Protein AF-0000000081168146 (afdb_homodimer)

Nearest PDB structures (foldseek):
  2qc5-assembly1_A  TM=8.186E-01  e=6.700E-04  Staphylococcus cohnii
  7zcj-assembly1_A  TM=7.805E-01  e=1.029E-03  synthetic construct
  2z2p-assembly1_B  TM=7.444E-01  e=9.749E-04  Staphylococcus aureus
  6rem-assembly1_A  TM=7.621E-01  e=1.274E-03  synthetic construct
  2z2n-assembly1_A  TM=7.106E-01  e=1.579E-03  Staphylococcus aureus

Solvent-accessible surface area (backbone atoms only — not comparable to full-atom values): 11106 Å² total; per-residue (Å²): 88,24,31,36,77,88,55,30,40,33,34,52,46,87,68,26,51,43,40,40,27,18,37,84,87,62,49,79,72,52,74,42,70,48,96,70,36,28,33,25,45,26,36,37,52,50,83,88,49,33,38,35,40,18,9,24,74,45,11,26,32,41,32,24,40,83,85,67,40,81,68,46,66,81,39,68,70,46,95,50,38,28,49,33,63,30,48,20,71,85,51,46,39,38,38,34,40,31,81,85,51,74,46,77,45,80,50,130,89,24,33,36,76,87,56,30,38,34,35,53,46,88,68,25,50,43,41,40,27,18,37,82,88,63,50,79,72,52,75,42,72,50,97,70,38,30,32,23,43,26,35,35,51,50,83,87,48,34,38,35,40,19,8,24,73,44,12,27,31,42,31,25,40,81,84,68,40,82,70,46,66,82,39,70,72,47,95,50,39,27,49,33,62,29,48,20,70,84,51,47,37,37,38,33,41,31,79,84,50,75,46,77,45,80,50,130

Radius of gyration: 16.1 Å; Cα contacts (8 Å, |Δi|>4): 616; chains: 2; bounding box: 40×44×35 Å

Secondary structure (DSSP, 8-state):
-EE-TTS-EEEE-TT-SEEEEE-TTS-EEEEEE-TT--SEEEEEE-TT--EEEEETTTTEEEEE-TTSSEEEEEE-S-SS-EEEEEE-TTS-EEEEEESS-EEEEE--/-EE-TTS-EEEE-TT-SEEEEE-TTS-EEEEEE-TT--SEEEEEE-TT--EEEEETTTTEEEEE-TTSSEEEEEE-S-SS-EEEEEE-TTS-EEEEEESS-EEEEE--

Organism: Pinctada imbricata (NCBI:txid66713)

Foldseek 3Di:
DEAFPVRWDWDDDFQDQKIWTAHPVRHGPDIDGDPLQTGKAEWYAAPQRWIWIFRQVSGWIFTADPVRDTPDTPDGPHPFGFRYWDADNVRQKIWTDGPVDIDIDGDD/DEAFPVRWDWDDDFQDQKIWTAHPVRHGPDIDGDPLQTGKAEWYAAPQRWIWIFRQVSGWIFTADPVRDTPDTPDGPHPFGFRYWDADNVRQKIWTDGPVDIDIDGDD

Sequence (216 aa):
MAVRDDTSLCYTVLYGRELYCNTMDGTPVFTYSHDTLQFTRGVTVDHASYIFVCGYSSKNVHQLCHDRKLQRIIFDNLPSRPWCVSFNKHGGKAVIGCSDKVLSYDMKMAVRDDTSLCYTVLYGRELYCNTMDGTPVFTYSHDTLQFTRGVTVDHASYIFVCGYSSKNVHQLCHDRKLQRIIFDNLPSRPWCVSFNKHGGKAVIGCSDKVLSYDMK

p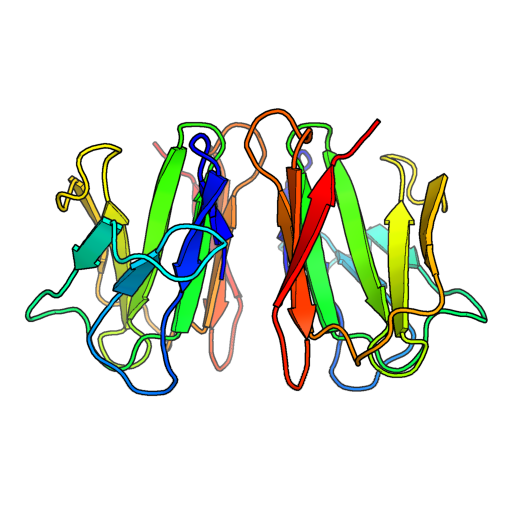LDDT: mean 94.13, std 4.77, range [70.81, 98.56]

Structure (mmCIF, N/CA/C/O backbone):
data_AF-0000000081168146-model_v1
#
loop_
_entity.id
_entity.type
_entity.pdbx_description
1 polymer 'Uncharacterized protein'
#
loop_
_atom_site.group_PDB
_atom_site.id
_atom_site.type_symbol
_atom_site.label_atom_id
_atom_site.label_alt_id
_atom_site.label_comp_id
_atom_site.label_asym_id
_atom_site.label_entity_id
_atom_site.label_seq_id
_atom_site.pdbx_PDB_ins_code
_atom_site.Cartn_x
_atom_site.Cartn_y
_atom_site.Cartn_z
_atom_site.occupancy
_atom_site.B_iso_or_equiv
_atom_site.auth_seq_id
_atom_site.auth_comp_id
_atom_site.auth_asym_id
_atom_site.auth_atom_id
_atom_site.pdbx_PDB_model_num
ATOM 1 N N . MET A 1 1 ? 5.238 1.952 3.287 1 95.81 1 MET A N 1
ATOM 2 C CA . MET A 1 1 ? 6.113 2.742 2.422 1 95.81 1 MET A CA 1
ATOM 3 C C . MET A 1 1 ? 5.547 2.828 1.01 1 95.81 1 MET A C 1
ATOM 5 O O . MET A 1 1 ? 4.746 1.982 0.604 1 95.81 1 MET A O 1
ATOM 9 N N . ALA A 1 2 ? 5.945 3.84 0.26 1 96.31 2 ALA A N 1
ATOM 10 C CA . ALA A 1 2 ? 5.531 4.074 -1.12 1 96.31 2 ALA A CA 1
ATOM 11 C C . ALA A 1 2 ? 6.613 4.82 -1.899 1 96.31 2 ALA A C 1
ATOM 13 O O . ALA A 1 2 ? 7.387 5.586 -1.321 1 96.31 2 ALA A O 1
ATOM 14 N N . VAL A 1 3 ? 6.621 4.578 -3.164 1 95.44 3 VAL A N 1
ATOM 15 C CA . VAL A 1 3 ? 7.617 5.203 -4.027 1 95.44 3 VAL A CA 1
ATOM 16 C C . VAL A 1 3 ? 6.973 6.328 -4.832 1 95.44 3 VAL A C 1
ATOM 18 O O . VAL A 1 3 ? 5.867 6.168 -5.359 1 95.44 3 VAL A O 1
ATOM 21 N N . ARG A 1 4 ? 7.738 7.41 -4.906 1 93.69 4 ARG A N 1
ATOM 22 C CA . ARG A 1 4 ? 7.273 8.562 -5.672 1 93.69 4 ARG A CA 1
ATOM 23 C C . ARG A 1 4 ? 7.742 8.477 -7.121 1 93.69 4 ARG A C 1
ATOM 25 O O . ARG A 1 4 ? 8.555 7.621 -7.469 1 93.69 4 ARG A O 1
ATOM 32 N N . ASP A 1 5 ? 7.219 9.43 -7.914 1 89.5 5 ASP A N 1
ATOM 33 C CA . ASP A 1 5 ? 7.598 9.469 -9.32 1 89.5 5 ASP A CA 1
ATOM 34 C C . ASP A 1 5 ? 9.086 9.766 -9.484 1 89.5 5 ASP A C 1
ATOM 36 O O . ASP A 1 5 ? 9.711 9.312 -10.445 1 89.5 5 ASP A O 1
ATOM 40 N N . ASP A 1 6 ? 9.633 10.531 -8.555 1 88 6 ASP A N 1
ATOM 41 C CA . ASP A 1 6 ? 11.055 10.852 -8.633 1 88 6 ASP A CA 1
ATOM 42 C C . ASP A 1 6 ? 11.898 9.727 -8.039 1 88 6 ASP A C 1
ATOM 44 O O . ASP A 1 6 ? 13.102 9.898 -7.836 1 88 6 ASP A O 1
ATOM 48 N N . THR A 1 7 ? 11.281 8.656 -7.645 1 89.38 7 THR A N 1
ATOM 49 C CA . THR A 1 7 ? 11.883 7.414 -7.18 1 89.38 7 THR A CA 1
ATOM 50 C C . THR A 1 7 ? 12.297 7.527 -5.719 1 89.38 7 THR A C 1
ATOM 52 O O . THR A 1 7 ? 12.992 6.652 -5.195 1 89.38 7 THR A O 1
ATOM 55 N N . SER A 1 8 ? 11.953 8.617 -5.074 1 93.88 8 SER A N 1
ATOM 56 C CA . SER A 1 8 ? 12.172 8.68 -3.633 1 93.88 8 SER A CA 1
ATOM 57 C C . SER A 1 8 ? 11.203 7.773 -2.887 1 93.88 8 SER A C 1
ATOM 59 O O . SER A 1 8 ? 10.125 7.457 -3.398 1 93.88 8 SER A O 1
ATOM 61 N N . LEU A 1 9 ? 11.664 7.367 -1.694 1 95.88 9 LEU A N 1
ATOM 62 C CA . LEU A 1 9 ? 10.898 6.469 -0.835 1 95.88 9 LEU A CA 1
ATOM 63 C C . LEU A 1 9 ? 10.25 7.238 0.312 1 95.88 9 LEU A C 1
ATOM 65 O O . LEU A 1 9 ? 10.93 7.949 1.052 1 95.88 9 LEU A O 1
ATOM 69 N N . CYS A 1 10 ? 8.945 7.133 0.447 1 97.31 10 CYS A N 1
ATOM 70 C CA . CYS A 1 10 ? 8.211 7.723 1.56 1 97.31 10 CYS A CA 1
ATOM 71 C C . CYS A 1 10 ? 7.766 6.648 2.547 1 97.31 10 CYS A C 1
ATOM 73 O O . CYS A 1 10 ? 7.227 5.617 2.148 1 97.31 10 CYS A O 1
ATOM 75 N N . TYR A 1 11 ? 8.047 6.871 3.814 1 97.2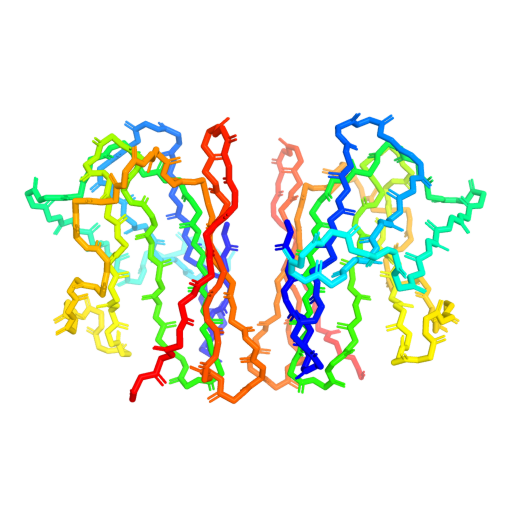5 11 TYR A N 1
ATOM 76 C CA . TYR A 1 11 ? 7.719 5.859 4.812 1 97.25 11 TYR A CA 1
ATOM 77 C C . TYR A 1 11 ? 7.531 6.488 6.188 1 97.25 11 TYR A C 1
ATOM 79 O O . TYR A 1 11 ? 7.867 7.656 6.391 1 97.25 11 TYR A O 1
ATOM 87 N N . THR A 1 12 ? 6.852 5.758 7.016 1 97.44 12 THR A N 1
ATOM 88 C CA . THR A 1 12 ? 6.719 6.125 8.422 1 97.44 12 THR A CA 1
ATOM 89 C C . THR A 1 12 ? 7.32 5.051 9.32 1 97.44 12 THR A C 1
ATOM 91 O O . THR A 1 12 ? 7.609 3.943 8.867 1 97.44 12 THR A O 1
ATOM 94 N N . VAL A 1 13 ? 7.652 5.48 10.516 1 93.06 13 VAL A N 1
ATOM 95 C CA . VAL A 1 13 ? 8.047 4.496 11.516 1 93.06 13 VAL A CA 1
ATOM 96 C C . VAL A 1 13 ? 6.902 4.266 12.5 1 93.06 13 VAL A C 1
ATOM 98 O O . VAL A 1 13 ? 6.078 5.156 12.719 1 93.06 13 VAL A O 1
ATOM 101 N N . LEU A 1 14 ? 6.867 3.061 13.031 1 86.25 14 LEU A N 1
ATOM 102 C CA . LEU A 1 14 ? 5.781 2.67 13.922 1 86.25 14 LEU A CA 1
ATOM 103 C C . LEU A 1 14 ? 5.66 3.646 15.086 1 86.25 14 LEU A C 1
ATOM 105 O O . LEU A 1 14 ? 6.652 3.959 15.75 1 86.25 14 LEU A O 1
ATOM 109 N N . TYR A 1 15 ? 4.449 4.191 15.281 1 86.94 15 TYR A N 1
ATOM 110 C CA . TYR A 1 15 ? 4.066 5.098 16.359 1 86.94 15 TYR A CA 1
ATOM 111 C C . TYR A 1 15 ? 4.84 6.406 16.266 1 86.94 15 TYR A C 1
ATOM 113 O O . TYR A 1 15 ? 5.07 7.066 17.281 1 86.94 15 TYR A O 1
ATOM 121 N N . GLY A 1 16 ? 5.285 6.723 15.078 1 93.25 16 GLY A N 1
ATOM 122 C CA . GLY A 1 16 ? 5.965 7.992 14.875 1 93.25 16 GLY A CA 1
ATOM 123 C C . GLY A 1 16 ? 5.012 9.141 14.602 1 93.25 16 GLY A C 1
ATOM 124 O O . GLY A 1 16 ? 3.793 8.977 14.672 1 93.25 16 GLY A O 1
ATOM 125 N N . ARG A 1 17 ? 5.586 10.328 14.383 1 96.38 17 ARG A N 1
ATOM 126 C CA . ARG A 1 17 ? 4.816 11.539 14.102 1 96.38 17 ARG A CA 1
ATOM 127 C C . ARG A 1 17 ? 5.254 12.172 12.781 1 96.38 17 ARG A C 1
ATOM 129 O O . ARG A 1 17 ? 4.84 13.281 12.453 1 96.38 17 ARG A O 1
ATOM 136 N N . GLU A 1 18 ? 6.129 11.398 12.156 1 97.25 18 GLU A N 1
ATOM 137 C CA . GLU A 1 18 ? 6.703 11.969 10.945 1 97.25 18 GLU A CA 1
ATOM 138 C C . GLU A 1 18 ? 6.547 11.016 9.766 1 97.25 18 GLU A C 1
ATOM 140 O O . GLU A 1 18 ? 6.551 9.797 9.938 1 97.25 18 GLU A O 1
ATOM 145 N N . LEU A 1 19 ? 6.348 11.633 8.594 1 97.69 19 LEU A N 1
ATOM 146 C CA . LEU A 1 19 ? 6.586 10.992 7.309 1 97.69 19 LEU A CA 1
ATOM 147 C C . LEU A 1 19 ? 7.965 11.352 6.773 1 97.69 19 LEU A C 1
ATOM 149 O O . LEU A 1 19 ? 8.312 12.531 6.668 1 97.69 19 LEU A O 1
ATOM 153 N N . TYR A 1 20 ? 8.727 10.344 6.5 1 97.25 20 TYR A N 1
ATOM 154 C CA . TYR A 1 20 ? 10.055 10.539 5.922 1 97.25 20 TYR A CA 1
ATOM 155 C C . TYR A 1 20 ? 10.039 10.266 4.422 1 97.25 20 TYR A C 1
ATOM 157 O O . TYR A 1 20 ? 9.359 9.344 3.957 1 97.25 20 TYR A O 1
ATOM 165 N N . CYS A 1 21 ? 10.82 11.055 3.691 1 96.94 21 CYS A N 1
ATOM 166 C CA . CYS A 1 21 ? 11.086 10.789 2.283 1 96.94 21 CYS A CA 1
ATOM 167 C C . CYS A 1 21 ? 12.578 10.898 1.987 1 96.94 21 CYS A C 1
ATOM 169 O O . CYS A 1 21 ? 13.195 11.945 2.223 1 96.94 21 CYS A O 1
ATOM 171 N N . ASN A 1 22 ? 13.062 9.812 1.562 1 96.62 22 ASN A N 1
ATOM 172 C CA . ASN A 1 22 ? 14.484 9.703 1.254 1 96.62 22 ASN A CA 1
ATOM 173 C C . ASN A 1 22 ? 14.711 9.164 -0.155 1 96.62 22 ASN A C 1
ATOM 175 O O . ASN A 1 22 ? 13.844 8.492 -0.715 1 96.62 22 ASN A O 1
ATOM 179 N N . THR A 1 23 ? 15.867 9.492 -0.71 1 95.19 23 THR A N 1
ATOM 180 C CA . THR A 1 23 ? 16.281 8.766 -1.91 1 95.19 23 THR A CA 1
ATOM 181 C C . THR A 1 23 ? 16.531 7.297 -1.595 1 95.19 23 THR A C 1
ATOM 183 O O . THR A 1 23 ? 16.578 6.906 -0.426 1 95.19 23 THR A O 1
ATOM 186 N N . MET A 1 24 ? 16.641 6.477 -2.607 1 89.56 24 MET A N 1
ATOM 187 C CA . MET A 1 24 ? 16.828 5.043 -2.414 1 89.56 24 MET A CA 1
ATOM 188 C C . MET A 1 24 ? 18.141 4.754 -1.694 1 89.56 24 MET A C 1
ATOM 190 O O . MET A 1 24 ? 18.281 3.732 -1.021 1 89.56 24 MET A O 1
ATOM 194 N N . ASP A 1 25 ? 19.078 5.68 -1.764 1 90.06 25 ASP A N 1
ATOM 195 C CA . ASP A 1 25 ? 20.344 5.484 -1.076 1 90.06 25 ASP A CA 1
ATOM 196 C C . ASP A 1 25 ? 20.281 6.004 0.357 1 90.06 25 ASP A C 1
ATOM 198 O O . ASP A 1 25 ? 21.281 5.953 1.086 1 90.06 25 ASP A O 1
ATOM 202 N N . GLY A 1 26 ? 19.156 6.512 0.68 1 91.75 26 GLY A N 1
ATOM 203 C CA . GLY A 1 26 ? 18.938 6.887 2.068 1 91.75 26 GLY A CA 1
ATOM 204 C C . GLY A 1 26 ? 19.141 8.367 2.324 1 91.75 26 GLY A C 1
ATOM 205 O O . GLY A 1 26 ? 19.016 8.828 3.463 1 91.75 26 GLY A O 1
ATOM 206 N N . THR A 1 27 ? 19.422 9.188 1.268 1 96.19 27 THR A N 1
ATOM 207 C CA . THR A 1 27 ? 19.562 10.633 1.438 1 96.19 27 THR A CA 1
ATOM 208 C C . THR A 1 27 ? 18.203 11.289 1.683 1 96.19 27 THR A C 1
ATOM 210 O O . THR A 1 27 ? 17.266 11.078 0.92 1 96.19 27 THR A O 1
ATOM 213 N N . PRO A 1 28 ? 18.156 12.07 2.795 1 96 28 PRO A N 1
ATOM 214 C CA . PRO A 1 28 ? 16.859 12.711 3.064 1 96 28 PRO A CA 1
ATOM 215 C C . PRO A 1 28 ? 16.438 13.672 1.955 1 96 28 PRO A C 1
ATOM 217 O O . PRO A 1 28 ? 17.266 14.453 1.462 1 96 28 PRO A O 1
ATOM 220 N N . VAL A 1 29 ? 15.211 13.531 1.515 1 95.69 29 VAL A N 1
ATOM 221 C CA . VAL A 1 29 ? 14.594 14.492 0.606 1 95.69 29 VAL A CA 1
ATOM 222 C C . VAL A 1 29 ? 13.773 15.5 1.403 1 95.69 29 VAL A C 1
ATOM 224 O O . VAL A 1 29 ? 14.039 16.703 1.349 1 95.69 29 VAL A O 1
ATOM 227 N N . PHE A 1 30 ? 12.773 15 2.188 1 96.38 30 PHE A N 1
ATOM 228 C CA . PHE A 1 30 ? 12.023 15.852 3.104 1 96.38 30 PHE A CA 1
ATOM 229 C C . PHE A 1 30 ? 11.414 15.031 4.23 1 96.38 30 PHE A C 1
ATOM 231 O O . PHE A 1 30 ? 11.398 13.805 4.172 1 96.38 30 PHE A O 1
ATOM 238 N N . THR A 1 31 ? 11.047 15.734 5.273 1 96.88 31 THR A N 1
ATOM 239 C CA . THR A 1 31 ? 10.281 15.195 6.398 1 96.88 31 THR A CA 1
ATOM 240 C C . THR A 1 31 ? 9.039 16.031 6.656 1 96.88 31 THR A C 1
ATOM 242 O O . THR A 1 31 ? 9.094 17.266 6.609 1 96.88 31 THR A O 1
ATOM 245 N N . TYR A 1 32 ? 7.953 15.32 6.816 1 97.81 32 TYR A N 1
ATOM 246 C CA . TYR A 1 32 ? 6.684 15.984 7.078 1 97.81 32 TYR A CA 1
ATOM 247 C C . TYR A 1 32 ? 6.141 15.609 8.453 1 97.81 32 TYR A C 1
ATOM 249 O O . TYR A 1 32 ? 6.156 14.438 8.828 1 97.81 32 TYR A O 1
ATOM 257 N N . SER A 1 33 ? 5.793 16.656 9.148 1 97.06 33 SER A N 1
ATOM 258 C CA . SER A 1 33 ? 5.086 16.484 10.414 1 97.06 33 S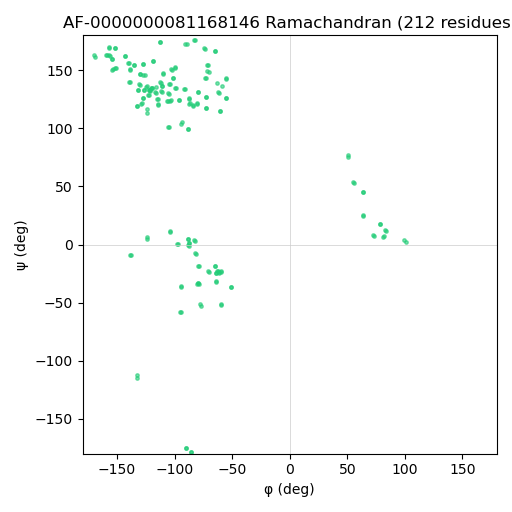ER A CA 1
ATOM 259 C C . SER A 1 33 ? 3.98 17.516 10.578 1 97.06 33 SER A C 1
ATOM 261 O O . SER A 1 33 ? 4.008 18.562 9.938 1 97.06 33 SER A O 1
ATOM 263 N N . HIS A 1 34 ? 3.053 17.219 11.344 1 97.25 34 HIS A N 1
ATOM 264 C CA . HIS A 1 34 ? 1.901 18.062 11.609 1 97.25 34 HIS A CA 1
ATOM 265 C C . HIS A 1 34 ? 1.301 17.766 12.977 1 97.25 34 HIS A C 1
ATOM 267 O O . HIS A 1 34 ? 1.277 16.609 13.414 1 97.25 34 HIS A O 1
ATOM 273 N N . ASP A 1 35 ? 0.703 18.734 13.602 1 96.44 35 ASP A N 1
ATOM 274 C CA . ASP A 1 35 ? 0.179 18.578 14.953 1 96.44 35 ASP A CA 1
ATOM 275 C C . ASP A 1 35 ? -0.944 17.547 14.984 1 96.44 35 ASP A C 1
ATOM 277 O O . ASP A 1 35 ? -1.143 16.859 16 1 96.44 35 ASP A O 1
ATOM 281 N N . THR A 1 36 ? -1.605 17.344 13.867 1 97.12 36 THR A N 1
ATOM 282 C CA . THR A 1 36 ? -2.75 16.438 13.844 1 97.12 36 THR A CA 1
ATOM 283 C C . THR A 1 36 ? -2.375 15.109 13.195 1 97.12 36 THR A C 1
ATOM 285 O O . THR A 1 36 ? -3.25 14.312 12.852 1 97.12 36 THR A O 1
ATOM 288 N N . LEU A 1 37 ? -1.127 14.945 13.008 1 97.38 37 LEU A N 1
ATOM 289 C CA . LEU A 1 37 ? -0.637 13.656 12.539 1 97.38 37 LEU A CA 1
ATOM 290 C C . LEU A 1 37 ? 0.044 12.891 13.664 1 97.38 37 LEU A C 1
ATOM 292 O O . LEU A 1 37 ? 1.197 13.164 14 1 97.38 37 LEU A O 1
ATOM 296 N N . GLN A 1 38 ? -0.759 11.883 14.25 1 97.38 38 GLN A N 1
ATOM 297 C CA . GLN A 1 38 ? -0.256 11.195 15.43 1 97.38 38 GLN A CA 1
ATOM 298 C C . GLN A 1 38 ? -0.229 9.68 15.219 1 97.38 38 GLN A C 1
ATOM 300 O O . GLN A 1 38 ? -1.21 9.094 14.75 1 97.38 38 GLN A O 1
ATOM 305 N N . PHE A 1 39 ? 0.917 9.047 15.641 1 97.38 39 PHE A N 1
ATOM 306 C CA . PHE A 1 39 ? 1.13 7.613 15.516 1 97.38 39 PHE A CA 1
ATOM 307 C C . PHE A 1 39 ? 0.855 7.145 14.094 1 97.38 39 PHE A C 1
ATOM 309 O O . PHE A 1 39 ? -0.105 6.414 13.852 1 97.38 39 PHE A O 1
ATOM 316 N N . THR A 1 40 ? 1.832 7.422 13.203 1 97.31 40 THR A N 1
ATOM 317 C CA . THR A 1 40 ? 1.661 7.223 11.766 1 97.31 40 THR A CA 1
ATOM 318 C C . THR A 1 40 ? 1.66 5.734 11.422 1 97.31 40 THR A C 1
ATOM 320 O O . THR A 1 40 ? 2.268 4.93 12.133 1 97.31 40 THR A O 1
ATOM 323 N N . ARG A 1 41 ? 0.921 5.387 10.352 1 95.31 41 ARG A N 1
ATOM 324 C CA . ARG A 1 41 ? 0.924 4.047 9.773 1 95.31 41 ARG A CA 1
ATOM 325 C C . ARG A 1 41 ? 1.076 4.105 8.258 1 95.31 41 ARG A C 1
ATOM 327 O O . ARG A 1 41 ? 2.061 4.648 7.746 1 95.31 41 ARG A O 1
ATOM 334 N N . GLY A 1 42 ? 0.048 3.723 7.441 1 96.06 42 GLY A N 1
ATOM 335 C CA . GLY A 1 42 ? 0.096 3.494 6.004 1 96.06 42 GLY A CA 1
ATOM 336 C C . GLY A 1 42 ? 0.449 4.738 5.215 1 96.06 42 GLY A C 1
ATOM 337 O O . GLY A 1 42 ? 0.022 5.844 5.559 1 96.06 42 GLY A O 1
ATOM 338 N N . VAL A 1 43 ? 1.3 4.551 4.18 1 97.19 43 VAL A N 1
ATOM 339 C CA . VAL A 1 43 ? 1.657 5.559 3.186 1 97.19 43 VAL A CA 1
ATOM 340 C C . VAL A 1 43 ? 1.312 5.051 1.788 1 97.19 43 VAL A C 1
ATOM 342 O O . VAL A 1 43 ? 1.548 3.883 1.468 1 97.19 43 VAL A O 1
ATOM 345 N N . THR A 1 44 ? 0.692 5.863 1.047 1 96.12 44 THR A N 1
ATOM 346 C CA . THR A 1 44 ? 0.503 5.531 -0.361 1 96.12 44 THR A CA 1
ATOM 347 C C . THR A 1 44 ? 0.715 6.762 -1.24 1 96.12 44 THR A C 1
ATOM 349 O O . THR A 1 44 ? 0.606 7.895 -0.768 1 96.12 44 THR A O 1
ATOM 352 N N . VAL A 1 45 ? 1.139 6.539 -2.439 1 93.56 45 VAL A N 1
ATOM 353 C CA . VAL A 1 45 ? 1.244 7.562 -3.475 1 93.56 45 VAL A CA 1
ATOM 354 C C . VAL A 1 45 ? 0.282 7.246 -4.617 1 93.56 45 VAL A C 1
ATOM 356 O O . VAL A 1 45 ? 0.281 6.129 -5.141 1 93.56 45 VAL A O 1
ATOM 359 N N . ASP A 1 46 ? -0.54 8.195 -4.922 1 88.38 46 ASP A N 1
ATOM 360 C CA . ASP A 1 46 ? -1.519 7.883 -5.961 1 88.38 46 ASP A CA 1
ATOM 361 C C . ASP A 1 46 ? -0.977 8.227 -7.348 1 88.38 46 ASP A C 1
ATOM 363 O O . ASP A 1 46 ? 0.185 8.617 -7.488 1 88.38 46 ASP A O 1
ATOM 367 N N . HIS A 1 47 ? -1.822 8.078 -8.375 1 83.38 47 HIS A N 1
ATOM 368 C CA . HIS A 1 47 ? -1.397 8.234 -9.766 1 83.38 47 HIS A CA 1
ATOM 369 C C . HIS A 1 47 ? -1.086 9.688 -10.086 1 83.38 47 HIS A C 1
ATOM 371 O O . HIS A 1 47 ? -0.359 9.977 -11.039 1 83.38 47 HIS A O 1
ATOM 377 N N . ALA A 1 48 ? -1.661 10.594 -9.336 1 83.69 48 ALA A N 1
ATOM 378 C CA . ALA A 1 48 ? -1.396 12.016 -9.516 1 83.69 48 ALA A CA 1
ATOM 379 C C . ALA A 1 48 ? -0.178 12.453 -8.711 1 83.69 48 ALA A C 1
ATOM 381 O O . ALA A 1 48 ? 0.134 13.648 -8.641 1 83.69 48 ALA A O 1
ATOM 382 N N . SER A 1 49 ? 0.485 11.562 -8 1 87.25 49 SER A N 1
ATOM 383 C CA . SER A 1 49 ? 1.727 11.734 -7.254 1 87.25 49 SER A CA 1
ATOM 384 C C . SER A 1 49 ? 1.479 12.438 -5.922 1 87.25 49 SER A C 1
ATOM 386 O O . SER A 1 49 ? 2.393 13.039 -5.352 1 87.25 49 SER A O 1
ATOM 388 N N . TYR A 1 50 ? 0.251 12.453 -5.477 1 93.38 50 TYR A N 1
ATOM 389 C CA . TYR A 1 50 ? -0.011 12.867 -4.105 1 93.38 50 TYR A CA 1
ATOM 390 C C . TYR A 1 50 ? 0.414 11.789 -3.115 1 93.38 50 TYR A C 1
ATOM 392 O O . TYR A 1 50 ? 0.25 10.602 -3.379 1 93.38 50 TYR A O 1
ATOM 400 N N . ILE A 1 51 ? 0.93 12.266 -2.016 1 96.62 51 ILE A N 1
ATOM 401 C CA . ILE A 1 51 ? 1.307 11.367 -0.93 1 96.62 51 ILE A CA 1
ATOM 402 C C . ILE A 1 51 ? 0.206 11.352 0.128 1 96.62 51 ILE A C 1
ATOM 404 O O . ILE A 1 51 ? -0.328 12.398 0.497 1 96.62 51 ILE A O 1
ATOM 408 N N . PHE A 1 52 ? -0.143 10.188 0.588 1 97.38 52 PHE A N 1
ATOM 409 C CA . PHE A 1 52 ? -1.129 10.031 1.651 1 97.38 52 PHE A CA 1
ATOM 410 C C . PHE A 1 52 ? -0.529 9.297 2.842 1 97.38 52 PHE A C 1
ATOM 412 O O . PHE A 1 52 ? 0.144 8.273 2.67 1 97.38 52 PHE A O 1
ATOM 419 N N . VAL A 1 53 ? -0.74 9.82 3.992 1 98.19 53 VAL A N 1
ATOM 420 C CA . VAL A 1 53 ? -0.236 9.18 5.203 1 98.19 53 VAL A CA 1
ATOM 421 C C . VAL A 1 53 ? -1.346 9.102 6.246 1 98.19 53 VAL A C 1
ATOM 423 O O . VAL A 1 53 ? -2.045 10.094 6.496 1 98.19 53 VAL A O 1
ATOM 426 N N . CYS A 1 54 ? -1.49 7.93 6.852 1 98.31 54 CYS A N 1
ATOM 427 C CA . CYS A 1 54 ? -2.514 7.691 7.859 1 98.31 54 CYS A CA 1
ATOM 428 C C . CYS A 1 54 ? -2.01 8.07 9.25 1 98.31 54 CYS A C 1
ATOM 430 O O . CYS A 1 54 ? -0.944 7.617 9.672 1 98.31 54 CYS A O 1
ATOM 432 N N . GLY A 1 55 ? -2.791 8.938 9.906 1 98.31 55 GLY A N 1
ATOM 433 C CA . GLY A 1 55 ? -2.633 9.125 11.336 1 98.31 55 GLY A CA 1
ATOM 434 C C . GLY A 1 55 ? -3.463 8.164 12.156 1 98.31 55 GLY A C 1
ATOM 435 O O . GLY A 1 55 ? -4.66 8.383 12.367 1 98.31 55 GLY A O 1
ATOM 436 N N . TYR A 1 56 ? -2.773 7.121 12.625 1 98 56 TYR A N 1
ATOM 437 C CA . TYR A 1 56 ? -3.436 6.023 13.32 1 98 56 TYR A CA 1
ATOM 438 C C . TYR A 1 56 ? -4.16 6.523 14.562 1 98 56 TYR A C 1
ATOM 440 O O . TYR A 1 56 ? -5.359 6.281 14.734 1 98 56 TYR A O 1
ATOM 448 N N . SER A 1 57 ? -3.48 7.219 15.375 1 97.62 57 SER A N 1
ATOM 449 C CA . SER A 1 57 ? -4.074 7.699 16.625 1 97.62 57 SER A CA 1
ATOM 450 C C . SER A 1 57 ? -4.93 8.938 16.391 1 97.62 57 SER A C 1
ATOM 452 O O . SER A 1 57 ? -5.949 9.133 17.047 1 97.62 57 SER A O 1
ATOM 454 N N . SER A 1 58 ? -4.574 9.812 15.422 1 97.62 58 SER A N 1
ATOM 455 C CA . SER A 1 58 ? -5.32 11.039 15.141 1 97.62 58 SER A CA 1
ATOM 456 C C . SER A 1 58 ? -6.535 10.758 14.266 1 97.62 58 SER A C 1
ATOM 458 O O . SER A 1 58 ? -7.359 11.641 14.039 1 97.62 58 SER A O 1
ATOM 460 N N . LYS A 1 59 ? -6.633 9.562 13.781 1 98.12 59 LYS A N 1
ATOM 461 C CA . LYS A 1 59 ? -7.789 9.094 13.023 1 98.12 59 LYS A CA 1
ATOM 462 C C . LYS A 1 59 ? -8.062 10 11.82 1 98.12 59 LYS A C 1
ATOM 464 O O . LYS A 1 59 ? -9.188 10.469 11.633 1 98.12 59 LYS A O 1
ATOM 469 N N . ASN A 1 60 ? -7.035 10.188 11.039 1 98.5 60 ASN A N 1
ATOM 470 C CA . ASN A 1 60 ? -7.125 11.016 9.844 1 98.5 60 ASN A CA 1
ATOM 471 C C . ASN A 1 60 ? -6.129 10.562 8.773 1 98.5 60 ASN A C 1
ATOM 473 O O . ASN A 1 60 ? -5.336 9.648 9.008 1 98.5 60 ASN A O 1
ATOM 477 N N . VAL A 1 61 ? -6.254 11.078 7.594 1 98.56 61 VAL A N 1
ATOM 478 C CA . VAL A 1 61 ? -5.336 10.859 6.484 1 98.56 61 VAL A CA 1
ATOM 479 C C . VAL A 1 61 ? -4.914 12.203 5.895 1 98.56 61 VAL A C 1
ATOM 481 O O . VAL A 1 61 ? -5.762 13.016 5.512 1 98.56 61 VAL A O 1
ATOM 484 N N . HIS A 1 62 ? -3.611 12.461 5.902 1 98.44 62 HIS A N 1
ATOM 485 C CA . HIS A 1 62 ? -3.057 13.68 5.316 1 98.44 62 HIS A CA 1
ATOM 486 C C . HIS A 1 62 ? -2.682 13.469 3.854 1 98.44 62 HIS A C 1
ATOM 488 O O . HIS A 1 62 ? -2.115 12.43 3.496 1 98.44 62 HIS A O 1
ATOM 494 N N . GLN A 1 63 ? -3.076 14.414 3.047 1 97.62 63 GLN A N 1
ATOM 495 C CA . GLN A 1 63 ? -2.672 14.461 1.646 1 97.62 63 GLN A CA 1
ATOM 496 C C . GLN A 1 63 ? -1.635 15.547 1.405 1 97.62 63 GLN A C 1
ATOM 498 O O . GLN A 1 63 ? -1.865 16.719 1.735 1 97.62 63 GLN A O 1
ATOM 503 N N . LEU A 1 64 ? -0.549 15.125 0.883 1 97.5 64 LEU A N 1
ATOM 504 C CA . LEU A 1 64 ? 0.521 16.062 0.571 1 97.5 64 LEU A CA 1
ATOM 505 C C . LEU A 1 64 ? 0.68 16.219 -0.938 1 97.5 64 LEU A C 1
ATOM 507 O O . LEU A 1 64 ? 0.498 15.266 -1.691 1 97.5 64 LEU A O 1
ATOM 511 N N . CYS A 1 65 ? 1.071 17.484 -1.375 1 93.19 65 CYS A N 1
ATOM 512 C CA . CYS A 1 65 ? 1.407 17.734 -2.77 1 93.19 65 CYS A CA 1
ATOM 513 C C . CYS A 1 65 ? 2.844 17.328 -3.072 1 93.19 65 CYS A C 1
ATOM 515 O O . CYS A 1 65 ? 3.572 16.906 -2.176 1 93.19 65 CYS A O 1
ATOM 517 N N . HIS A 1 66 ? 3.123 17.484 -4.398 1 80.81 66 HIS A N 1
ATOM 518 C CA . HIS A 1 66 ? 4.457 17.125 -4.875 1 80.81 66 HIS A CA 1
ATOM 519 C C . HIS A 1 66 ? 5.523 17.984 -4.207 1 80.81 66 HIS A C 1
ATOM 521 O O . HIS A 1 66 ? 6.664 17.547 -4.039 1 80.81 66 HIS A O 1
ATOM 527 N N . ASP A 1 67 ? 5.125 19.125 -3.748 1 78.94 67 ASP A N 1
ATOM 528 C CA . ASP A 1 67 ? 6.082 20.031 -3.127 1 78.94 67 ASP A CA 1
ATOM 529 C C . ASP A 1 67 ? 6.223 19.75 -1.633 1 78.94 67 ASP A C 1
ATOM 531 O O . ASP A 1 67 ? 6.914 20.469 -0.918 1 78.94 67 ASP A O 1
ATOM 535 N N . ARG A 1 68 ? 5.574 18.719 -1.166 1 83.75 68 ARG A N 1
ATOM 536 C CA . ARG A 1 68 ? 5.832 18.172 0.162 1 83.75 68 ARG A CA 1
ATOM 537 C C . ARG A 1 68 ? 5.082 18.953 1.233 1 83.75 68 ARG A C 1
ATOM 539 O O . ARG A 1 68 ? 5.359 18.797 2.426 1 83.75 68 ARG A O 1
ATOM 546 N N . LYS A 1 69 ? 4.168 19.781 0.741 1 91.12 69 LYS A N 1
ATOM 547 C CA . LYS A 1 69 ? 3.312 20.531 1.654 1 91.12 69 LYS A CA 1
ATOM 548 C C . LYS A 1 69 ? 1.943 19.875 1.797 1 91.12 69 LYS A C 1
ATOM 550 O O . LYS A 1 69 ? 1.504 19.141 0.905 1 91.12 69 LYS A O 1
ATOM 555 N N . LEU A 1 70 ? 1.391 20.125 2.982 1 96.25 70 LEU A N 1
ATOM 556 C CA . LEU A 1 70 ? 0.037 19.625 3.207 1 96.25 70 LEU A CA 1
ATOM 557 C C . LEU A 1 70 ? -0.937 20.234 2.201 1 96.25 70 LEU A C 1
ATOM 559 O O . LEU A 1 70 ? -1.04 21.453 2.09 1 96.25 70 LEU A O 1
ATOM 563 N N . GLN A 1 71 ? -1.465 19.438 1.396 1 94.94 71 GLN A N 1
ATOM 564 C CA . GLN A 1 71 ? -2.545 19.875 0.525 1 94.94 71 GLN A CA 1
ATOM 565 C C . GLN A 1 71 ? -3.865 19.969 1.286 1 94.94 71 GLN A C 1
ATOM 567 O O . GLN A 1 71 ? -4.527 21.016 1.272 1 94.94 71 GLN A O 1
ATOM 572 N N . ARG A 1 72 ? -4.25 18.875 1.978 1 95.56 72 ARG A N 1
ATOM 573 C CA . ARG A 1 72 ? -5.438 18.828 2.826 1 95.56 72 ARG A CA 1
ATOM 574 C C . ARG A 1 72 ? -5.457 17.562 3.68 1 95.56 72 ARG A C 1
ATOM 576 O O . ARG A 1 72 ? -4.684 16.641 3.441 1 95.56 72 ARG A O 1
ATOM 583 N N . ILE A 1 73 ? -6.238 17.641 4.676 1 97.44 73 ILE A N 1
ATOM 584 C CA . ILE A 1 73 ? -6.609 16.438 5.43 1 97.44 73 ILE A CA 1
ATOM 585 C C . ILE A 1 73 ? -7.914 15.875 4.883 1 97.44 73 ILE A C 1
ATOM 587 O O . ILE A 1 73 ? -8.984 16.453 5.09 1 97.44 73 ILE A O 1
ATOM 591 N N . ILE A 1 74 ? -7.891 14.805 4.145 1 94.06 74 ILE A N 1
ATOM 592 C CA . ILE A 1 74 ? -9.016 14.328 3.35 1 94.06 74 ILE A CA 1
ATOM 593 C C . ILE A 1 74 ? -9.992 13.57 4.242 1 94.06 74 ILE A C 1
ATOM 595 O O . ILE A 1 74 ? -11.195 13.539 3.967 1 94.06 74 ILE A O 1
ATOM 599 N N . PHE A 1 75 ? -9.523 12.898 5.199 1 92.94 75 PHE A N 1
ATOM 600 C CA . PHE A 1 75 ? -10.352 12.258 6.215 1 92.94 75 PHE A CA 1
ATOM 601 C C . PHE A 1 75 ? -9.953 12.727 7.613 1 92.94 75 PHE A C 1
ATOM 603 O O . PHE A 1 75 ? -8.812 12.523 8.039 1 92.94 75 PHE A O 1
ATOM 610 N N . ASP A 1 76 ? -10.859 13.398 8.125 1 94.75 76 ASP A N 1
ATOM 611 C CA . ASP A 1 76 ? -10.672 13.883 9.484 1 94.75 76 ASP A CA 1
ATOM 612 C C . ASP A 1 76 ? -11.703 13.281 10.438 1 94.75 76 ASP A C 1
ATOM 614 O O . ASP A 1 76 ? -12.867 13.109 10.062 1 94.75 76 ASP A O 1
ATOM 618 N N . ASN A 1 77 ? -11.234 12.844 11.602 1 96 77 ASN A N 1
ATOM 619 C CA . ASN A 1 77 ? -12.102 12.258 12.617 1 96 77 ASN A CA 1
ATOM 620 C C . ASN A 1 77 ? -12.742 10.969 12.125 1 96 77 ASN A C 1
ATOM 622 O O . ASN A 1 77 ? -13.969 10.82 12.172 1 96 77 ASN A O 1
ATOM 626 N N . LEU A 1 78 ? -12.008 10.086 11.516 1 97.88 78 LEU A N 1
ATOM 627 C CA . LEU A 1 78 ? -12.469 8.758 11.125 1 97.88 78 LEU A CA 1
ATOM 628 C C . LEU A 1 78 ? -13.023 8 12.328 1 97.88 78 LEU A C 1
ATOM 630 O O . LEU A 1 78 ? -12.539 8.172 13.453 1 97.88 78 LEU A O 1
ATOM 634 N N . PRO A 1 79 ? -14.094 7.23 12.109 1 97.25 79 PRO A N 1
ATOM 635 C CA . PRO A 1 79 ? -14.719 6.484 13.203 1 97.25 79 PRO A CA 1
ATOM 636 C C . PRO A 1 79 ? -13.805 5.414 13.789 1 97.25 79 PRO A C 1
ATOM 638 O O . PRO A 1 79 ? -14.078 4.883 14.867 1 97.25 79 PRO A O 1
ATOM 641 N N . SER A 1 80 ? -12.805 4.992 13.141 1 97.69 80 SER A N 1
ATOM 642 C CA . SER A 1 80 ? -11.852 3.98 13.602 1 97.69 80 SER A CA 1
ATOM 643 C C . SER A 1 80 ? -10.438 4.309 13.141 1 97.69 80 SER A C 1
ATOM 645 O O . SER A 1 80 ? -10.242 5.125 12.242 1 97.69 80 SER A O 1
ATOM 647 N N . ARG A 1 81 ? -9.383 3.697 13.766 1 97.75 81 ARG A N 1
ATOM 648 C CA . ARG A 1 81 ? -7.973 3.994 13.531 1 97.75 81 ARG A CA 1
ATOM 649 C C . ARG A 1 81 ? -7.516 3.463 12.18 1 97.75 81 ARG A C 1
ATOM 651 O O . ARG A 1 81 ? -7.527 2.252 11.945 1 97.75 81 ARG A O 1
ATOM 658 N N . PRO A 1 82 ? -7.109 4.332 11.289 1 98 82 PRO A N 1
ATOM 659 C CA . PRO A 1 82 ? -6.727 3.889 9.945 1 98 82 PRO A CA 1
ATOM 660 C C . PRO A 1 82 ? -5.32 3.295 9.898 1 98 82 PRO A C 1
ATOM 662 O O . PRO A 1 82 ? -4.371 3.908 10.398 1 98 82 PRO A O 1
ATOM 665 N N . TRP A 1 83 ? -5.207 2.119 9.273 1 96.06 83 TRP A N 1
ATOM 666 C CA . TRP A 1 83 ? -3.934 1.438 9.055 1 96.06 83 TRP A CA 1
ATOM 667 C C . TRP A 1 83 ? -3.367 1.773 7.676 1 96.06 83 TRP A C 1
ATOM 669 O O . TRP A 1 83 ? -2.15 1.869 7.508 1 96.06 83 TRP A O 1
ATOM 679 N N . CYS A 1 84 ? -4.305 1.899 6.707 1 96.75 84 CYS A N 1
ATOM 680 C CA . CYS A 1 84 ? -3.895 2.104 5.324 1 96.75 84 CYS A CA 1
ATOM 681 C C . CYS A 1 84 ? -5.02 2.725 4.504 1 96.75 84 CYS A C 1
ATOM 683 O O . CYS A 1 84 ? -6.176 2.729 4.934 1 96.75 84 CYS A O 1
ATOM 685 N N . VAL A 1 85 ? -4.668 3.275 3.359 1 97.38 85 VAL A N 1
ATOM 686 C CA . VAL A 1 85 ? -5.621 3.832 2.406 1 97.38 85 VAL A CA 1
ATOM 687 C C . VAL A 1 85 ? -5.207 3.457 0.984 1 97.38 85 VAL A C 1
ATOM 689 O O . VAL A 1 85 ? -4.016 3.389 0.675 1 97.38 85 VAL A O 1
ATOM 692 N N . SER A 1 86 ? -6.156 3.141 0.201 1 95.88 86 SER A N 1
ATOM 693 C CA . SER A 1 86 ? -5.941 2.795 -1.2 1 95.88 86 SER A CA 1
ATOM 694 C C . SER A 1 86 ? -6.969 3.473 -2.1 1 95.88 86 SER A C 1
ATOM 696 O O . SER A 1 86 ? -8.078 3.795 -1.658 1 95.88 86 SER A O 1
ATOM 698 N N . PHE A 1 87 ? -6.594 3.676 -3.357 1 93.88 87 PHE A N 1
ATOM 699 C CA . PHE A 1 87 ? -7.434 4.344 -4.344 1 93.88 87 PHE A CA 1
ATOM 700 C C . 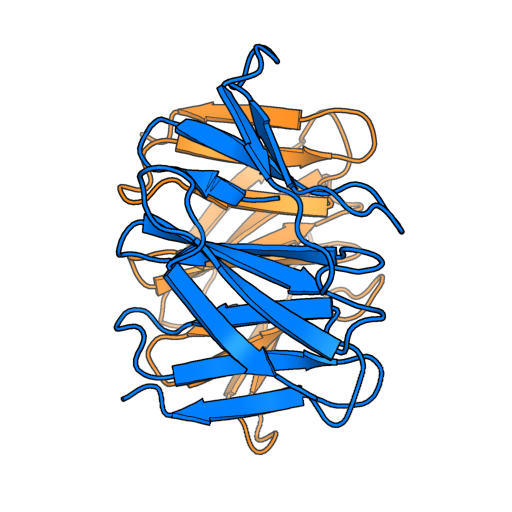PHE A 1 87 ? -7.516 3.527 -5.629 1 93.88 87 PHE A C 1
ATOM 702 O O . PHE A 1 87 ? -6.547 2.879 -6.02 1 93.88 87 PHE A O 1
ATOM 709 N N . ASN A 1 88 ? -8.664 3.641 -6.215 1 90.88 88 ASN A N 1
ATOM 710 C CA . ASN A 1 88 ? -8.703 3.08 -7.562 1 90.88 88 ASN A CA 1
ATOM 711 C C . ASN A 1 88 ? -7.957 3.961 -8.555 1 90.88 88 ASN A C 1
ATOM 713 O O . ASN A 1 88 ? -7.551 5.074 -8.227 1 90.88 88 ASN A O 1
ATOM 717 N N . LYS A 1 89 ? -7.723 3.428 -9.727 1 85.69 89 LYS A N 1
ATOM 718 C CA . LYS A 1 89 ? -6.867 4.031 -10.742 1 85.69 89 LYS A CA 1
ATOM 719 C C . LYS A 1 89 ? -7.246 5.488 -10.992 1 85.69 89 LYS A C 1
ATOM 721 O O . LYS A 1 89 ? -6.375 6.348 -11.148 1 85.69 89 LYS A O 1
ATOM 726 N N . HIS A 1 90 ? -8.453 5.883 -10.961 1 84.88 90 HIS A N 1
ATOM 727 C CA . HIS A 1 90 ? -8.875 7.234 -11.312 1 84.88 90 HIS A CA 1
ATOM 728 C C . HIS A 1 90 ? -9.062 8.102 -10.07 1 84.88 90 HIS A C 1
ATOM 730 O O . HIS A 1 90 ? -9.359 9.289 -10.18 1 84.88 90 HIS A O 1
ATOM 736 N N . GLY A 1 91 ? -8.797 7.48 -8.93 1 87.56 91 GLY A N 1
ATOM 737 C CA . GLY A 1 91 ? -8.859 8.234 -7.684 1 87.56 91 GLY A CA 1
ATOM 738 C C . GLY A 1 91 ? -10.273 8.578 -7.258 1 87.56 91 GLY A C 1
ATOM 739 O O . GLY A 1 91 ? -10.477 9.375 -6.34 1 87.56 91 GLY A O 1
ATOM 740 N N . GLY A 1 92 ? -11.219 8.07 -7.898 1 88.69 92 GLY A N 1
ATOM 741 C CA . GLY A 1 92 ? -12.609 8.359 -7.582 1 88.69 92 GLY A CA 1
ATOM 742 C C . GLY A 1 92 ? -13.125 7.582 -6.387 1 88.69 92 GLY A C 1
ATOM 743 O O . GLY A 1 92 ? -14.188 7.898 -5.848 1 88.69 92 GLY A O 1
ATOM 744 N N . LYS A 1 93 ? -12.453 6.516 -6.023 1 91.75 93 LYS A N 1
ATOM 745 C CA . LYS A 1 93 ? -12.82 5.695 -4.875 1 91.75 93 LYS A CA 1
ATOM 746 C C . LYS A 1 93 ? -11.641 5.504 -3.93 1 91.75 93 LYS A C 1
ATOM 748 O O . LYS A 1 93 ? -10.547 5.145 -4.363 1 91.75 93 LYS A O 1
ATOM 753 N N . ALA A 1 94 ? -11.867 5.836 -2.641 1 95.06 94 ALA A N 1
ATOM 754 C CA . ALA A 1 94 ? -10.891 5.582 -1.584 1 95.06 94 ALA A CA 1
ATOM 755 C C . ALA A 1 94 ? -11.383 4.496 -0.629 1 95.06 94 ALA A C 1
ATOM 757 O O . ALA A 1 94 ? -12.562 4.469 -0.27 1 95.06 94 ALA A O 1
ATOM 758 N N . VAL A 1 95 ? -10.562 3.621 -0.27 1 96.56 95 VAL A N 1
ATOM 759 C CA . VAL A 1 95 ? -10.859 2.602 0.73 1 96.56 95 VAL A CA 1
ATOM 760 C C . VAL A 1 95 ? -9.844 2.678 1.867 1 96.56 95 VAL A C 1
ATOM 762 O O . VAL A 1 95 ? -8.633 2.707 1.625 1 96.56 95 VAL A O 1
ATOM 765 N N . ILE A 1 96 ? -10.297 2.734 3.051 1 97.56 96 ILE A N 1
ATOM 766 C CA . ILE A 1 96 ? -9.461 2.848 4.242 1 97.56 96 ILE A CA 1
ATOM 767 C C . ILE A 1 96 ? -9.594 1.585 5.09 1 97.56 96 ILE A C 1
ATOM 769 O O . ILE A 1 96 ? -10.703 1.183 5.441 1 97.56 96 ILE A O 1
ATOM 773 N N . GLY A 1 97 ? -8.461 0.89 5.324 1 96.44 97 GLY A N 1
ATOM 774 C CA . GLY A 1 97 ? -8.438 -0.202 6.281 1 96.44 97 GLY A CA 1
ATOM 775 C C . GLY A 1 97 ? -8.234 0.266 7.711 1 96.44 97 GLY A C 1
ATOM 776 O O . GLY A 1 97 ? -7.207 0.87 8.031 1 96.44 97 GLY A O 1
ATOM 777 N N . CYS A 1 98 ? -9.211 -0.039 8.578 1 97.06 98 CYS A N 1
ATOM 778 C CA . CYS A 1 98 ? -9.156 0.402 9.969 1 97.06 98 CYS A CA 1
ATOM 779 C C . CYS A 1 98 ? -8.984 -0.784 10.906 1 97.06 98 CYS A C 1
ATOM 781 O O . CYS A 1 98 ? -8.953 -1.933 10.469 1 97.06 98 CYS A O 1
ATOM 783 N N . SER A 1 99 ? -8.805 -0.488 12.172 1 95.88 99 SER A N 1
ATOM 784 C CA . SER A 1 99 ? -8.516 -1.498 13.188 1 95.88 99 SER A CA 1
ATOM 785 C C . SER A 1 99 ? -9.641 -2.523 13.273 1 95.88 99 SER A C 1
ATOM 787 O O . SER A 1 99 ? -9.398 -3.689 13.602 1 95.88 99 SER A O 1
ATOM 789 N N . ASP A 1 100 ? -10.883 -2.094 12.812 1 94.94 100 ASP A N 1
ATOM 790 C CA . ASP A 1 100 ? -12.008 -2.986 13.07 1 94.94 100 ASP A CA 1
ATOM 791 C C . ASP A 1 100 ? -12.938 -3.07 11.859 1 94.94 100 ASP A C 1
ATOM 793 O O . ASP A 1 100 ? -13.883 -3.859 11.852 1 94.94 100 ASP A O 1
ATOM 797 N N . LYS A 1 101 ? -12.688 -2.201 10.875 1 94.44 101 LYS A N 1
ATOM 798 C CA . LYS A 1 1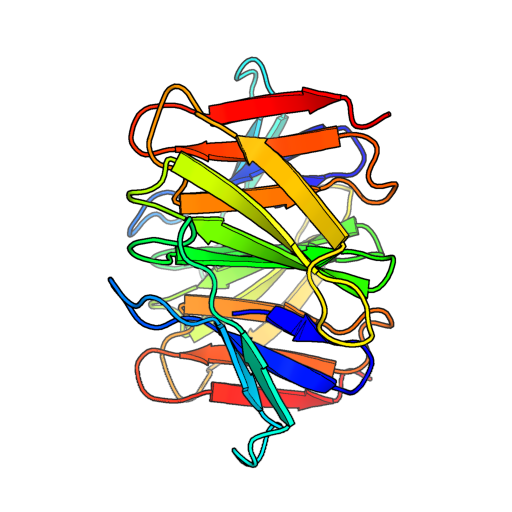01 ? -13.57 -2.186 9.711 1 94.44 101 LYS A CA 1
ATOM 799 C C . LYS A 1 101 ? -12.859 -1.592 8.492 1 94.44 101 LYS A C 1
ATOM 801 O O . LYS A 1 101 ? -11.727 -1.116 8.602 1 94.44 101 LYS A O 1
ATOM 806 N N . VAL A 1 102 ? -13.461 -1.72 7.363 1 95.94 102 VAL A N 1
ATOM 807 C CA . VAL A 1 102 ? -13.047 -1.088 6.117 1 95.94 102 VAL A CA 1
ATOM 808 C C . VAL A 1 102 ? -14.062 -0.023 5.715 1 95.94 102 VAL A C 1
ATOM 810 O O . VAL A 1 102 ? -15.273 -0.252 5.785 1 95.94 102 VAL A O 1
ATOM 813 N N . LEU A 1 103 ? -13.547 1.159 5.379 1 95.75 103 LEU A N 1
ATOM 814 C CA . LEU A 1 103 ? -14.391 2.27 4.953 1 95.75 103 LEU A CA 1
ATOM 815 C C . LEU A 1 103 ? -14.172 2.586 3.477 1 95.75 103 LEU A C 1
ATOM 817 O O . LEU A 1 103 ? -13.039 2.52 2.986 1 95.75 103 LEU A O 1
ATOM 821 N N . SER A 1 104 ? -15.281 2.865 2.805 1 95 104 SER A N 1
ATOM 822 C CA . SER A 1 104 ? -15.203 3.299 1.412 1 95 104 SER A CA 1
ATOM 823 C C . SER A 1 104 ? -15.805 4.688 1.235 1 95 104 SER A C 1
ATOM 825 O O . SER A 1 104 ? -16.844 5 1.822 1 95 104 SER A O 1
ATOM 827 N N . TYR A 1 105 ? -15.062 5.535 0.475 1 94.56 105 TYR A N 1
ATOM 828 C CA . TYR A 1 105 ? -15.5 6.902 0.215 1 94.56 105 TYR A CA 1
ATOM 829 C C . TYR A 1 105 ? -15.43 7.223 -1.273 1 94.56 105 TYR A C 1
ATOM 831 O O . TYR A 1 105 ? -14.492 6.82 -1.96 1 94.56 105 TYR A O 1
ATOM 839 N N . ASP A 1 106 ? -16.469 7.91 -1.801 1 92.56 106 ASP A N 1
ATOM 840 C CA . ASP A 1 106 ? -16.391 8.508 -3.129 1 92.56 106 ASP A CA 1
ATOM 841 C C . ASP A 1 106 ? -15.641 9.844 -3.084 1 92.56 106 ASP A C 1
ATOM 843 O O . ASP A 1 106 ? -16.047 10.758 -2.371 1 92.56 106 ASP A O 1
ATOM 847 N N . MET A 1 107 ? -14.547 9.82 -3.9 1 88.69 107 MET A N 1
ATOM 848 C CA . MET A 1 107 ? -13.719 11.023 -3.916 1 88.69 107 MET A CA 1
ATOM 849 C C . MET A 1 107 ? -14.234 12.023 -4.945 1 88.69 107 MET A C 1
ATOM 851 O O . MET A 1 107 ? -14.719 11.633 -6.012 1 88.69 107 MET A O 1
ATOM 855 N N . LYS A 1 108 ? -14.633 13.328 -4.598 1 70.88 108 LYS A N 1
ATOM 856 C CA . LYS A 1 108 ? -15.156 14.383 -5.461 1 70.88 108 LYS A CA 1
ATOM 857 C C . LYS A 1 108 ? -14.031 15.055 -6.25 1 70.88 108 LYS A C 1
ATOM 859 O O . LYS A 1 108 ? -12.891 15.125 -5.781 1 70.88 108 LYS A O 1
ATOM 864 N N . MET B 1 1 ? -3.916 -4.375 1.84 1 95.94 1 MET B N 1
ATOM 865 C CA . MET B 1 1 ? -5.066 -4.359 0.939 1 95.94 1 MET B CA 1
ATOM 866 C C . MET B 1 1 ? -4.895 -3.301 -0.145 1 95.94 1 MET B C 1
ATOM 868 O O . MET B 1 1 ? -4.141 -2.344 0.03 1 95.94 1 MET B O 1
ATOM 872 N N . ALA B 1 2 ? -5.582 -3.467 -1.253 1 96.31 2 ALA B N 1
ATOM 873 C CA . ALA B 1 2 ? -5.559 -2.549 -2.389 1 96.31 2 ALA B CA 1
ATOM 874 C C . ALA B 1 2 ? -6.875 -2.596 -3.158 1 96.31 2 ALA B C 1
ATOM 876 O O . ALA B 1 2 ? -7.555 -3.625 -3.176 1 96.31 2 ALA B O 1
ATOM 877 N N . VAL B 1 3 ? -7.184 -1.501 -3.768 1 95.44 3 VAL B N 1
ATOM 878 C CA . VAL B 1 3 ? -8.43 -1.4 -4.52 1 95.44 3 VAL B CA 1
ATOM 879 C C . VAL B 1 3 ? -8.141 -1.481 -6.016 1 95.44 3 VAL B C 1
ATOM 881 O O . VAL B 1 3 ? -7.188 -0.866 -6.504 1 95.44 3 VAL B O 1
ATOM 884 N N . ARG B 1 4 ? -9.008 -2.242 -6.672 1 93.81 4 ARG B N 1
ATOM 885 C CA . ARG B 1 4 ? -8.891 -2.387 -8.117 1 93.81 4 ARG B CA 1
ATOM 886 C C . ARG B 1 4 ? -9.688 -1.312 -8.844 1 93.81 4 ARG B C 1
ATOM 888 O O . ARG B 1 4 ? -10.461 -0.58 -8.227 1 93.81 4 ARG B O 1
ATOM 895 N N . ASP B 1 5 ? -9.5 -1.296 -10.164 1 89.56 5 ASP B N 1
ATOM 896 C CA . ASP B 1 5 ? -10.219 -0.324 -10.984 1 89.56 5 ASP B CA 1
ATOM 897 C C . ASP B 1 5 ? -11.727 -0.568 -10.93 1 89.56 5 ASP B C 1
ATOM 899 O O . ASP B 1 5 ? -12.516 0.372 -11.039 1 89.56 5 ASP B O 1
ATOM 903 N N . ASP B 1 6 ? -12.109 -1.821 -10.789 1 88.19 6 ASP B N 1
ATOM 904 C CA . ASP B 1 6 ? -13.531 -2.141 -10.719 1 88.19 6 ASP B CA 1
ATOM 905 C C . ASP B 1 6 ? -14.07 -1.93 -9.312 1 88.19 6 ASP B C 1
ATOM 907 O O . ASP B 1 6 ? -15.203 -2.326 -9.008 1 88.19 6 ASP B O 1
ATOM 911 N N . THR B 1 7 ? -13.25 -1.452 -8.422 1 89.5 7 THR B N 1
ATOM 912 C CA . THR B 1 7 ? -13.578 -1.035 -7.062 1 89.5 7 THR B CA 1
ATOM 913 C C . THR B 1 7 ? -13.633 -2.238 -6.125 1 89.5 7 THR B C 1
ATOM 915 O O . THR B 1 7 ? -14.078 -2.123 -4.98 1 89.5 7 THR B O 1
ATOM 918 N N . SER B 1 8 ? -13.25 -3.398 -6.605 1 93.88 8 SER B N 1
ATOM 919 C CA . SER B 1 8 ? -13.102 -4.527 -5.691 1 93.88 8 SER B CA 1
ATOM 920 C C . SER B 1 8 ? -11.875 -4.363 -4.805 1 93.88 8 SER B C 1
ATOM 922 O O . SER B 1 8 ? -10.93 -3.654 -5.16 1 93.88 8 SER B O 1
ATOM 924 N N . LEU B 1 9 ? -11.969 -5.027 -3.646 1 95.88 9 LEU B N 1
ATOM 925 C CA . LEU B 1 9 ? -10.914 -4.977 -2.643 1 95.88 9 LEU B CA 1
ATOM 926 C C . LEU B 1 9 ? -10.094 -6.262 -2.652 1 95.88 9 LEU B C 1
ATOM 928 O O . LEU B 1 9 ? -10.648 -7.359 -2.535 1 95.88 9 LEU B O 1
ATOM 932 N N . CYS B 1 10 ? -8.797 -6.137 -2.83 1 97.31 10 CYS B N 1
ATOM 933 C CA . CYS B 1 10 ? -7.875 -7.266 -2.752 1 97.31 10 CYS B CA 1
ATOM 934 C C . CYS B 1 10 ? -7.082 -7.23 -1.452 1 97.31 10 CYS B C 1
ATOM 936 O O . CYS B 1 10 ? -6.543 -6.188 -1.075 1 97.31 10 CYS B O 1
ATOM 938 N N . TYR B 1 11 ? -7.055 -8.352 -0.74 1 97.19 11 TYR B N 1
ATOM 939 C CA . TYR B 1 11 ? -6.371 -8.375 0.55 1 97.19 11 TYR B CA 1
ATOM 940 C C . TYR B 1 11 ? -5.914 -9.789 0.898 1 97.19 11 TYR B C 1
ATOM 942 O O . TYR B 1 11 ? -6.312 -10.758 0.245 1 97.19 11 TYR B O 1
ATOM 950 N N . THR B 1 12 ? -4.973 -9.836 1.787 1 97.38 12 THR B N 1
ATOM 951 C CA . THR B 1 12 ? -4.535 -11.102 2.361 1 97.38 12 THR B CA 1
ATOM 952 C C . THR B 1 12 ? -4.758 -11.117 3.871 1 97.38 12 THR B C 1
ATOM 954 O O . THR B 1 12 ? -5.004 -10.07 4.477 1 97.38 12 THR B O 1
ATOM 957 N N . VAL B 1 13 ? -4.836 -12.328 4.387 1 93.06 13 VAL B N 1
ATOM 958 C CA . VAL B 1 13 ? -4.848 -12.461 5.84 1 93.06 13 VAL B CA 1
ATOM 959 C C . VAL B 1 13 ? -3.467 -12.891 6.332 1 93.06 13 VAL B C 1
ATOM 961 O O . VAL B 1 13 ? -2.715 -13.539 5.598 1 93.06 13 VAL B O 1
ATOM 964 N N . LEU B 1 14 ? -3.158 -12.477 7.547 1 86.62 14 LEU B N 1
ATOM 965 C CA . LEU B 1 14 ? -1.842 -12.742 8.117 1 86.62 14 LEU B CA 1
ATOM 966 C C . LEU B 1 14 ? -1.526 -14.234 8.086 1 86.62 14 LEU B C 1
ATOM 968 O O . LEU B 1 14 ? -2.34 -15.055 8.523 1 86.62 14 LEU B O 1
ATOM 972 N N . TYR B 1 15 ? -0.377 -14.586 7.492 1 87.12 15 TYR B N 1
ATOM 973 C CA . TYR B 1 15 ? 0.169 -15.938 7.398 1 87.12 15 TYR B CA 1
ATOM 974 C C . TYR B 1 15 ? -0.749 -16.844 6.582 1 87.12 15 TYR B C 1
ATOM 976 O O . TYR B 1 15 ? -0.793 -18.047 6.801 1 87.12 15 TYR B O 1
ATOM 984 N N . GLY B 1 16 ? -1.526 -16.219 5.707 1 93.25 16 GLY B N 1
ATOM 985 C CA . GLY B 1 16 ? -2.375 -17 4.82 1 93.25 16 GLY B CA 1
ATOM 986 C C . GLY B 1 16 ? -1.664 -17.453 3.561 1 93.25 16 GLY B C 1
ATOM 987 O O . GLY B 1 16 ? -0.456 -17.266 3.416 1 93.25 16 GLY B O 1
ATOM 988 N N . ARG B 1 17 ? -2.412 -18.156 2.695 1 96.25 17 ARG B N 1
ATOM 989 C CA . ARG B 1 17 ? -1.884 -18.672 1.434 1 96.25 17 ARG B CA 1
ATOM 990 C C . ARG B 1 17 ? -2.705 -18.172 0.252 1 96.25 17 ARG B C 1
ATOM 992 O O . ARG B 1 17 ? -2.504 -18.609 -0.883 1 96.25 17 ARG B O 1
ATOM 999 N N . GLU B 1 18 ? -3.635 -17.312 0.653 1 97.12 18 GLU B N 1
ATOM 1000 C CA . GLU B 1 18 ? -4.555 -16.859 -0.387 1 97.12 18 GLU B CA 1
ATOM 1001 C C . GLU B 1 18 ? -4.594 -15.336 -0.4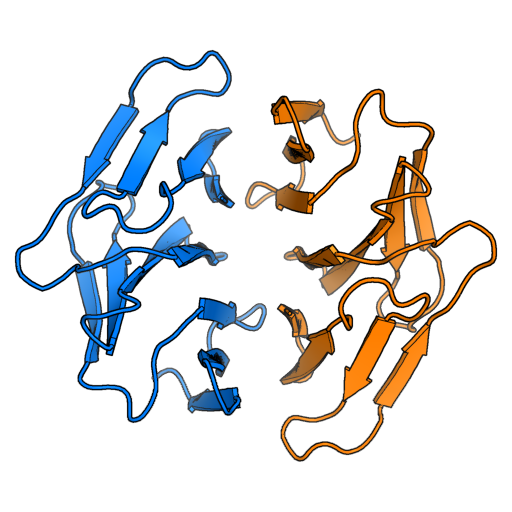62 1 97.12 18 GLU B C 1
ATOM 1003 O O . GLU B 1 18 ? -4.418 -14.656 0.55 1 97.12 18 GLU B O 1
ATOM 1008 N N . LEU B 1 19 ? -4.766 -14.867 -1.698 1 97.69 19 LEU B N 1
ATOM 1009 C CA . LEU B 1 19 ? -5.246 -13.516 -1.973 1 97.69 19 LEU B CA 1
ATOM 1010 C C . LEU B 1 19 ? -6.75 -13.508 -2.227 1 97.69 19 LEU B C 1
ATOM 1012 O O . LEU B 1 19 ? -7.242 -14.266 -3.07 1 97.69 19 LEU B O 1
ATOM 1016 N N . TYR B 1 20 ? -7.43 -12.719 -1.469 1 97.25 20 TYR B N 1
ATOM 1017 C CA . TYR B 1 20 ? -8.875 -12.57 -1.642 1 97.25 20 TYR B CA 1
ATOM 1018 C C . TYR B 1 20 ? -9.203 -11.281 -2.387 1 97.25 20 TYR B C 1
ATOM 1020 O O . TYR B 1 20 ? -8.562 -10.25 -2.164 1 97.25 20 TYR B O 1
ATOM 1028 N N . CYS B 1 21 ? -10.227 -11.367 -3.23 1 96.88 21 CYS B N 1
ATOM 1029 C CA . CYS B 1 21 ? -10.805 -10.18 -3.848 1 96.88 21 CYS B CA 1
ATOM 1030 C C . CYS B 1 21 ? -12.328 -10.203 -3.74 1 96.88 21 CYS B C 1
ATOM 1032 O O . CYS B 1 21 ? -12.977 -11.133 -4.215 1 96.88 21 CYS B O 1
ATOM 1034 N N . ASN B 1 22 ? -12.758 -9.211 -3.082 1 96.56 22 ASN B N 1
ATOM 1035 C CA . ASN B 1 22 ? -14.188 -9.078 -2.838 1 96.56 22 ASN B CA 1
ATOM 1036 C C . ASN B 1 22 ? -14.703 -7.707 -3.262 1 96.56 22 ASN B C 1
ATOM 1038 O O . ASN B 1 22 ? -13.938 -6.742 -3.328 1 96.56 22 ASN B O 1
ATOM 1042 N N . THR B 1 23 ? -15.992 -7.648 -3.555 1 95.19 23 THR B N 1
ATOM 1043 C CA . THR B 1 23 ? -16.609 -6.328 -3.666 1 95.19 23 THR B CA 1
ATOM 1044 C C . THR B 1 23 ? -16.594 -5.613 -2.318 1 95.19 23 THR B C 1
ATOM 1046 O O . THR B 1 23 ? -16.297 -6.219 -1.288 1 95.19 23 THR B O 1
ATOM 1049 N N . MET B 1 24 ? -16.859 -4.336 -2.318 1 89.75 24 MET B N 1
ATOM 1050 C CA . MET B 1 24 ? -16.828 -3.549 -1.089 1 89.75 24 MET B CA 1
ATOM 1051 C C . MET B 1 24 ? -17.875 -4.039 -0.096 1 89.75 24 MET B C 1
ATOM 1053 O O . MET B 1 24 ? -17.719 -3.865 1.114 1 89.75 24 MET B O 1
ATOM 1057 N N . ASP B 1 25 ? -18.906 -4.699 -0.591 1 90.25 25 ASP B N 1
ATOM 1058 C CA . ASP B 1 25 ? -19.922 -5.223 0.306 1 90.25 25 ASP B CA 1
ATOM 1059 C C . ASP B 1 25 ? -19.562 -6.617 0.805 1 90.25 25 ASP B C 1
ATOM 1061 O O . ASP B 1 25 ? -20.328 -7.234 1.552 1 90.25 25 ASP B O 1
ATOM 1065 N N . GLY B 1 26 ? -18.469 -7.086 0.344 1 91.94 26 GLY B N 1
ATOM 1066 C CA . GLY B 1 26 ? -17.953 -8.336 0.885 1 91.94 26 GLY B CA 1
ATOM 1067 C C . GLY B 1 26 ? -18.234 -9.531 0.003 1 91.94 26 GLY B C 1
ATOM 1068 O O . GLY B 1 26 ? -17.891 -10.664 0.353 1 91.94 26 GLY B O 1
ATOM 1069 N N . THR B 1 27 ? -18.875 -9.328 -1.193 1 96.19 27 THR B N 1
ATOM 1070 C CA . THR B 1 27 ? -19.125 -10.43 -2.113 1 96.19 27 THR B CA 1
ATOM 1071 C C . THR B 1 27 ? -17.844 -10.891 -2.787 1 96.19 27 THR B C 1
ATOM 1073 O O . THR B 1 27 ? -17.109 -10.078 -3.348 1 96.19 27 THR B O 1
ATOM 1076 N N . PRO B 1 28 ? -17.594 -12.219 -2.691 1 95.94 28 PRO B N 1
ATOM 1077 C CA . PRO B 1 28 ? -16.359 -12.703 -3.324 1 95.94 28 PRO B CA 1
ATOM 1078 C C . PRO B 1 28 ? -16.344 -12.469 -4.832 1 95.94 28 PRO B C 1
ATOM 1080 O O . PRO B 1 28 ? -17.344 -12.719 -5.512 1 95.94 28 PRO B O 1
ATOM 1083 N N . VAL B 1 29 ? -15.273 -11.898 -5.316 1 95.69 29 VAL B N 1
ATOM 1084 C CA . VAL B 1 29 ? -15.008 -11.797 -6.75 1 95.69 29 VAL B CA 1
ATOM 1085 C C . VAL B 1 29 ? -14.141 -12.961 -7.203 1 95.69 29 VAL B C 1
ATOM 1087 O O . VAL B 1 29 ? -14.547 -13.75 -8.062 1 95.69 29 VAL B O 1
ATOM 1090 N N . PHE B 1 30 ? -12.93 -13.102 -6.582 1 96.31 30 PHE B N 1
ATOM 1091 C CA . PHE B 1 30 ? -12.078 -14.266 -6.828 1 96.31 30 PHE B CA 1
ATOM 1092 C C . PHE B 1 30 ? -11.117 -14.477 -5.668 1 96.31 30 PHE B C 1
ATOM 1094 O O . PHE B 1 30 ? -10.977 -13.617 -4.801 1 96.31 30 PHE B O 1
ATOM 1101 N N . THR B 1 31 ? -10.578 -15.672 -5.633 1 96.81 31 THR B N 1
ATOM 1102 C CA . THR B 1 31 ? -9.508 -16.062 -4.723 1 96.81 31 THR B CA 1
ATOM 1103 C C . THR B 1 31 ? -8.336 -16.656 -5.496 1 96.81 31 THR B C 1
ATOM 1105 O O . THR B 1 31 ? -8.539 -17.453 -6.422 1 96.81 31 THR B O 1
ATOM 1108 N N . TYR B 1 32 ? -7.172 -16.172 -5.129 1 97.75 32 TYR B N 1
ATOM 1109 C CA . TYR B 1 32 ? -5.961 -16.672 -5.777 1 97.75 32 TYR B CA 1
ATOM 1110 C C . TYR B 1 32 ? -5.055 -17.375 -4.773 1 97.75 32 TYR B C 1
ATOM 1112 O O . TYR B 1 32 ? -4.836 -16.859 -3.668 1 97.75 32 TYR B O 1
ATOM 1120 N N . SER B 1 33 ? -4.656 -18.531 -5.199 1 96.94 33 SER B N 1
ATOM 1121 C CA . SER B 1 33 ? -3.637 -19.266 -4.453 1 96.94 33 SER B CA 1
ATOM 1122 C C . SER B 1 33 ? -2.65 -19.953 -5.391 1 96.94 33 SER B C 1
ATOM 1124 O O . SER B 1 33 ? -2.959 -20.188 -6.562 1 96.94 33 SER B O 1
ATOM 1126 N N . HIS B 1 34 ? -1.532 -20.203 -4.934 1 97.19 34 HIS B N 1
ATOM 1127 C CA . HIS B 1 34 ? -0.456 -20.844 -5.684 1 97.19 34 HIS B CA 1
ATOM 1128 C C . HIS B 1 34 ? 0.501 -21.578 -4.758 1 97.19 34 HIS B C 1
ATOM 1130 O O . HIS B 1 34 ? 0.769 -21.125 -3.643 1 97.19 34 HIS B O 1
ATOM 1136 N N . ASP B 1 35 ? 1.125 -22.625 -5.227 1 96.38 35 ASP B N 1
ATOM 1137 C CA . ASP B 1 35 ? 1.985 -23.453 -4.391 1 96.38 35 ASP B CA 1
ATOM 1138 C C . ASP B 1 35 ? 3.197 -22.672 -3.893 1 96.38 35 ASP B C 1
ATOM 1140 O O . ASP B 1 35 ? 3.725 -22.953 -2.814 1 96.38 35 ASP B O 1
ATOM 1144 N N . THR B 1 36 ? 3.566 -21.641 -4.613 1 97.12 36 THR B N 1
ATOM 1145 C CA . THR B 1 36 ? 4.766 -20.891 -4.25 1 97.12 36 THR B CA 1
ATOM 1146 C C . THR B 1 36 ? 4.402 -19.578 -3.578 1 97.12 36 THR B C 1
ATOM 1148 O O . THR B 1 36 ? 5.25 -18.688 -3.43 1 97.12 36 THR B O 1
ATOM 1151 N N . LEU B 1 37 ? 3.166 -19.453 -3.26 1 97.38 37 LEU B N 1
ATOM 1152 C CA . LEU B 1 37 ? 2.729 -18.297 -2.48 1 97.38 37 LEU B CA 1
ATOM 1153 C C . LEU B 1 37 ? 2.443 -18.688 -1.036 1 97.38 37 LEU B C 1
ATOM 1155 O O . LEU B 1 37 ? 1.385 -19.25 -0.739 1 97.38 37 LEU B O 1
ATOM 1159 N N . GLN B 1 38 ? 3.477 -18.359 -0.136 1 97.38 38 GLN B N 1
ATOM 1160 C CA . GLN B 1 38 ? 3.365 -18.828 1.24 1 97.38 38 GLN B CA 1
ATOM 1161 C C . GLN B 1 38 ? 3.457 -17.656 2.227 1 97.38 38 GLN B C 1
ATOM 1163 O O . GLN B 1 38 ? 4.348 -16.828 2.121 1 97.38 38 GLN B O 1
ATOM 1168 N N . PHE B 1 39 ? 2.535 -17.688 3.256 1 97.31 39 PHE B N 1
ATOM 1169 C CA . PHE B 1 39 ? 2.463 -16.672 4.293 1 97.31 39 PHE B CA 1
ATOM 1170 C C . PHE B 1 39 ? 2.412 -15.273 3.682 1 97.31 39 PHE B C 1
ATOM 1172 O O . PHE B 1 39 ? 3.344 -14.484 3.846 1 97.31 39 PHE B O 1
ATOM 1179 N N . THR B 1 40 ? 1.221 -14.93 3.141 1 97.12 40 THR B N 1
ATOM 1180 C CA . THR B 1 40 ? 1.043 -13.719 2.348 1 97.12 40 THR B CA 1
ATOM 1181 C C . THR B 1 40 ? 1.127 -12.477 3.23 1 97.12 40 THR B C 1
ATOM 1183 O O . THR B 1 40 ? 0.8 -12.531 4.418 1 97.12 40 THR B O 1
ATOM 1186 N N . ARG B 1 41 ? 1.626 -11.375 2.639 1 94.88 41 ARG B N 1
ATOM 1187 C CA . ARG B 1 41 ? 1.628 -10.055 3.256 1 94.88 41 ARG B CA 1
ATOM 1188 C C . ARG B 1 41 ? 1.114 -8.992 2.287 1 94.88 41 ARG B C 1
ATOM 1190 O O . ARG B 1 41 ? -0.006 -9.102 1.783 1 94.88 41 ARG B O 1
ATOM 1197 N N . GLY B 1 42 ? 1.918 -7.996 1.835 1 95.94 42 GLY B N 1
ATOM 1198 C CA . GLY B 1 42 ? 1.565 -6.793 1.099 1 95.94 42 GLY B CA 1
ATOM 1199 C C . GLY B 1 42 ? 0.867 -7.078 -0.217 1 95.94 42 GLY B C 1
ATOM 1200 O O . GLY B 1 42 ? 1.215 -8.031 -0.915 1 95.94 42 GLY B O 1
ATOM 1201 N N . VAL B 1 43 ? -0.203 -6.289 -0.488 1 97.19 43 VAL B N 1
ATOM 1202 C CA . VAL B 1 43 ? -0.917 -6.27 -1.76 1 97.19 43 VAL B CA 1
ATOM 1203 C C . VAL B 1 43 ? -0.882 -4.863 -2.352 1 97.19 43 VAL B C 1
ATOM 1205 O O . VAL B 1 43 ? -1.057 -3.875 -1.633 1 97.19 43 VAL B O 1
ATOM 1208 N N . THR B 1 44 ? -0.567 -4.785 -3.58 1 96.12 44 THR B N 1
ATOM 1209 C CA . THR B 1 44 ? -0.692 -3.502 -4.266 1 96.12 44 THR B CA 1
ATOM 1210 C C . THR B 1 44 ? -1.259 -3.693 -5.668 1 96.12 44 THR B C 1
ATOM 1212 O O . THR B 1 44 ? -1.162 -4.781 -6.242 1 96.12 44 THR B O 1
ATOM 1215 N N . VAL B 1 45 ? -1.953 -2.711 -6.141 1 93.56 45 VAL B N 1
ATOM 1216 C CA . VAL B 1 45 ? -2.434 -2.637 -7.516 1 93.56 45 VAL B CA 1
ATOM 1217 C C . VAL B 1 45 ? -1.759 -1.472 -8.234 1 93.56 45 VAL B C 1
ATOM 1219 O O . VAL B 1 45 ? -1.766 -0.341 -7.742 1 93.56 45 VAL B O 1
ATOM 1222 N N . ASP B 1 46 ? -1.16 -1.787 -9.336 1 88.38 46 ASP B N 1
ATOM 1223 C CA . ASP B 1 46 ? -0.45 -0.7 -10 1 88.38 46 ASP B CA 1
ATOM 1224 C C . ASP B 1 46 ? -1.363 0.031 -10.984 1 88.38 46 ASP B C 1
ATOM 1226 O O . ASP B 1 46 ? -2.561 -0.257 -11.055 1 88.38 46 ASP B O 1
ATOM 1230 N N . HIS B 1 47 ? -0.802 0.994 -11.734 1 83.19 47 HIS B N 1
ATOM 1231 C CA . HIS B 1 47 ? -1.586 1.864 -12.602 1 83.19 47 HIS B CA 1
ATOM 1232 C C . HIS B 1 47 ? -2.127 1.099 -13.805 1 83.19 47 HIS B C 1
ATOM 1234 O O . HIS B 1 47 ? -3.092 1.532 -14.438 1 83.19 47 HIS B O 1
ATOM 1240 N N . ALA B 1 48 ? -1.488 0.005 -14.156 1 83.69 48 ALA B N 1
ATOM 1241 C CA . ALA B 1 48 ? -1.951 -0.837 -15.258 1 83.69 48 ALA B CA 1
ATOM 1242 C C . ALA B 1 48 ? -2.965 -1.867 -14.766 1 83.69 48 ALA B C 1
ATOM 1244 O O . ALA B 1 48 ? -3.383 -2.744 -15.531 1 83.69 48 ALA B O 1
ATOM 1245 N N . SER B 1 49 ? -3.32 -1.872 -13.492 1 87.19 49 SER B N 1
ATOM 1246 C CA . SER B 1 49 ? -4.344 -2.68 -12.836 1 87.19 49 SER B CA 1
ATOM 1247 C C . SER B 1 49 ? -3.852 -4.102 -12.586 1 87.19 49 SER B C 1
ATOM 1249 O O . SER B 1 49 ? -4.656 -5.023 -12.445 1 87.19 49 SER B O 1
ATOM 1251 N N . TYR B 1 50 ? -2.564 -4.301 -12.641 1 93.38 50 TYR B N 1
ATOM 1252 C CA . TYR B 1 50 ? -2.014 -5.562 -12.156 1 93.38 50 TYR B CA 1
ATOM 1253 C C . TYR B 1 50 ? -2.053 -5.625 -10.633 1 93.38 50 TYR B C 1
ATOM 1255 O O . TYR B 1 50 ? -1.84 -4.613 -9.961 1 93.38 50 TYR B O 1
ATOM 1263 N N . ILE B 1 51 ? -2.312 -6.816 -10.164 1 96.56 51 ILE B N 1
ATOM 1264 C CA . ILE B 1 51 ? -2.297 -7.062 -8.727 1 96.56 51 ILE B CA 1
ATOM 1265 C C . ILE B 1 51 ? -0.971 -7.707 -8.328 1 96.56 51 ILE B C 1
ATOM 1267 O O . ILE B 1 51 ? -0.484 -8.609 -9.008 1 96.56 51 ILE B O 1
ATOM 1271 N N . PHE B 1 52 ? -0.385 -7.234 -7.266 1 97.31 52 PHE B N 1
ATOM 1272 C CA . PHE B 1 52 ? 0.849 -7.805 -6.734 1 97.31 52 PHE B CA 1
ATOM 1273 C C . PHE B 1 52 ? 0.659 -8.258 -5.293 1 97.31 52 PHE B C 1
ATOM 1275 O O . PHE B 1 52 ? 0.088 -7.531 -4.477 1 97.31 52 PHE B O 1
ATOM 1282 N N . VAL B 1 53 ? 1.099 -9.438 -5.016 1 98.19 53 VAL B N 1
ATOM 1283 C CA . VAL B 1 53 ? 0.995 -9.961 -3.658 1 98.19 53 VAL B CA 1
ATOM 1284 C C . VAL B 1 53 ? 2.336 -10.555 -3.23 1 98.19 53 VAL B C 1
ATOM 1286 O O . VAL B 1 53 ? 2.955 -11.312 -3.982 1 98.19 53 VAL B O 1
ATOM 1289 N N . CYS B 1 54 ? 2.766 -10.203 -2.021 1 98.25 54 CYS B N 1
ATOM 1290 C CA . CYS B 1 54 ? 4.035 -10.68 -1.476 1 98.25 54 CYS B CA 1
ATOM 1291 C C . CYS B 1 54 ? 3.857 -1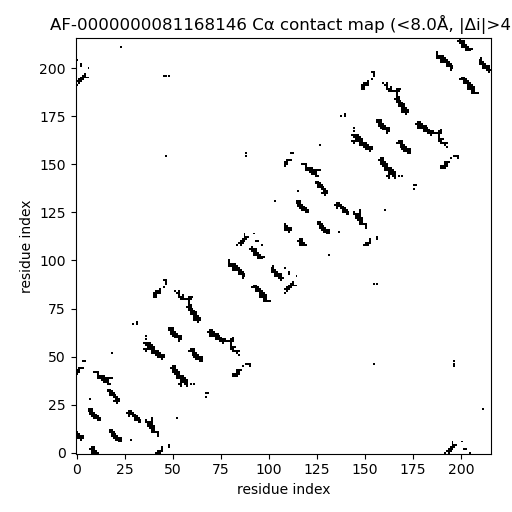2.008 -0.759 1 98.25 54 CYS B C 1
ATOM 1293 O O . CYS B 1 54 ? 2.988 -12.148 0.105 1 98.25 54 CYS B O 1
ATOM 1295 N N . GLY B 1 55 ? 4.68 -12.977 -1.182 1 98.25 55 GLY B N 1
ATOM 1296 C CA . GLY B 1 55 ? 4.871 -14.18 -0.383 1 98.25 55 GLY B CA 1
ATOM 1297 C C . GLY B 1 55 ? 5.984 -14.039 0.637 1 98.25 55 GLY B C 1
ATOM 1298 O O . GLY B 1 55 ? 7.16 -14.203 0.303 1 98.25 55 GLY B O 1
ATOM 1299 N N . TYR B 1 56 ? 5.562 -13.773 1.871 1 98 56 TYR B N 1
ATOM 1300 C CA . TYR B 1 56 ? 6.5 -13.477 2.949 1 98 56 TYR B CA 1
ATOM 1301 C C . TYR B 1 56 ? 7.453 -14.648 3.178 1 98 56 TYR B C 1
ATOM 1303 O O . TYR B 1 56 ? 8.672 -14.469 3.166 1 98 56 TYR B O 1
ATOM 1311 N N . SER B 1 57 ? 6.91 -15.773 3.332 1 97.5 57 SER B N 1
ATOM 1312 C CA . SER B 1 57 ? 7.738 -16.953 3.609 1 97.5 57 SER B CA 1
ATOM 1313 C C . SER B 1 57 ? 8.367 -17.5 2.332 1 97.5 57 SER B C 1
ATOM 1315 O O . SER B 1 57 ? 9.492 -18 2.352 1 97.5 57 SER B O 1
ATOM 1317 N N . SER B 1 58 ? 7.684 -17.406 1.169 1 97.56 58 SER B N 1
ATOM 1318 C CA . SER B 1 58 ? 8.188 -17.938 -0.097 1 97.56 58 SER B CA 1
ATOM 1319 C C . SER B 1 58 ? 9.164 -16.953 -0.747 1 97.56 58 SER B C 1
ATOM 1321 O O . SER B 1 58 ? 9.797 -17.281 -1.757 1 97.56 58 SER B O 1
ATOM 1323 N N . LYS B 1 59 ? 9.273 -15.812 -0.186 1 98.06 59 LYS B N 1
ATOM 1324 C CA . LYS B 1 59 ? 10.242 -14.805 -0.609 1 98.06 59 LYS B CA 1
ATOM 1325 C C . LYS B 1 59 ? 10.102 -14.492 -2.096 1 98.06 59 LYS B C 1
ATOM 1327 O O . LYS B 1 59 ? 11.078 -14.531 -2.844 1 98.06 59 LYS B O 1
ATOM 1332 N N . ASN B 1 60 ? 8.891 -14.156 -2.463 1 98.5 60 ASN B N 1
ATOM 1333 C CA . ASN B 1 60 ? 8.578 -13.82 -3.846 1 98.5 60 ASN B CA 1
ATOM 1334 C C . ASN B 1 60 ? 7.402 -12.844 -3.934 1 98.5 60 ASN B C 1
ATOM 1336 O O . ASN B 1 60 ? 6.809 -12.484 -2.914 1 98.5 60 ASN B O 1
ATOM 1340 N N . VAL B 1 61 ? 7.168 -12.297 -5.086 1 98.5 61 VAL B N 1
ATOM 1341 C CA . VAL B 1 61 ? 6.027 -11.445 -5.391 1 98.5 61 VAL B CA 1
ATOM 1342 C C . VAL B 1 61 ? 5.32 -11.953 -6.648 1 98.5 61 VAL B C 1
ATOM 1344 O O . VAL B 1 61 ? 5.949 -12.125 -7.695 1 98.5 61 VAL B O 1
ATOM 1347 N N . HIS B 1 62 ? 4.043 -12.266 -6.504 1 98.44 62 HIS B N 1
ATOM 1348 C CA . HIS B 1 62 ? 3.221 -12.703 -7.625 1 98.44 62 HIS B CA 1
ATOM 1349 C C . HIS B 1 62 ? 2.514 -11.523 -8.289 1 98.44 62 HIS B C 1
ATOM 1351 O O . HIS B 1 62 ? 1.993 -10.648 -7.598 1 98.44 62 HIS B O 1
ATOM 1357 N N . GLN B 1 63 ? 2.578 -11.516 -9.586 1 97.5 63 GLN B N 1
ATOM 1358 C CA . GLN B 1 63 ? 1.831 -10.555 -10.391 1 97.5 63 GLN B CA 1
ATOM 1359 C C . GLN B 1 63 ? 0.649 -11.219 -11.086 1 97.5 63 GLN B C 1
ATOM 1361 O O . GLN B 1 63 ? 0.821 -12.211 -11.805 1 97.5 63 GLN B O 1
ATOM 1366 N N . LEU B 1 64 ? -0.471 -10.68 -10.828 1 97.5 64 LEU B N 1
ATOM 1367 C CA . LEU B 1 64 ? -1.687 -11.195 -11.445 1 97.5 64 LEU B CA 1
ATOM 1368 C C . LEU B 1 64 ? -2.238 -10.203 -12.469 1 97.5 64 LEU B C 1
ATOM 1370 O O . LEU B 1 64 ? -2.141 -8.992 -12.281 1 97.5 64 LEU B O 1
ATOM 1374 N N . CYS B 1 65 ? -2.889 -10.773 -13.562 1 93.19 65 CYS B N 1
ATOM 1375 C CA . CYS B 1 65 ? -3.592 -9.953 -14.547 1 93.19 65 CYS B CA 1
ATOM 1376 C C . CYS B 1 65 ? -4.996 -9.609 -14.062 1 93.19 65 CYS B C 1
ATOM 1378 O O . CYS B 1 65 ? -5.422 -10.07 -13 1 93.19 65 CYS B O 1
ATOM 1380 N N . HIS B 1 66 ? -5.609 -8.766 -14.938 1 80.5 66 HIS B N 1
ATOM 1381 C CA . HIS B 1 66 ? -6.969 -8.328 -14.648 1 80.5 66 HIS B CA 1
ATOM 1382 C C . HIS B 1 66 ? -7.93 -9.516 -14.594 1 80.5 66 HIS B C 1
ATOM 1384 O O . HIS B 1 66 ? -8.93 -9.477 -13.867 1 80.5 66 HIS B O 1
ATOM 1390 N N . ASP B 1 67 ? -7.566 -10.555 -15.25 1 79.06 67 ASP B N 1
ATOM 1391 C CA . ASP B 1 67 ? -8.438 -11.727 -15.297 1 79.06 67 ASP B CA 1
ATOM 1392 C C . ASP B 1 67 ? -8.164 -12.656 -14.117 1 79.06 67 ASP B C 1
ATOM 1394 O O . ASP B 1 67 ? -8.734 -13.75 -14.039 1 79.06 67 ASP B O 1
ATOM 1398 N N . ARG B 1 68 ? -7.305 -12.25 -13.234 1 83.5 68 ARG B N 1
ATOM 1399 C CA . ARG B 1 68 ? -7.16 -12.898 -11.938 1 83.5 68 ARG B CA 1
ATOM 1400 C C . ARG B 1 68 ? -6.25 -14.117 -12.031 1 83.5 68 ARG B C 1
ATOM 1402 O O . ARG B 1 68 ? -6.211 -14.945 -11.117 1 83.5 68 ARG B O 1
ATOM 1409 N N . LYS B 1 69 ? -5.59 -14.203 -13.18 1 90.94 69 LYS B N 1
ATOM 1410 C CA . LYS B 1 69 ? -4.621 -15.281 -13.375 1 90.94 69 LYS B CA 1
ATOM 1411 C C . LYS B 1 69 ? -3.197 -14.789 -13.141 1 90.94 69 LYS B C 1
ATOM 1413 O O . LYS B 1 69 ? -2.916 -13.594 -13.266 1 90.94 69 LYS B O 1
ATOM 1418 N N . LEU B 1 70 ? -2.4 -15.773 -12.742 1 96.06 70 LEU B N 1
ATOM 1419 C CA . LEU B 1 70 ? -0.986 -15.453 -12.578 1 96.06 70 LEU B CA 1
ATOM 1420 C C . LEU B 1 70 ? -0.374 -14.992 -13.891 1 96.06 70 LEU B C 1
ATOM 1422 O O . LEU B 1 70 ? -0.444 -15.703 -14.898 1 96.06 70 LEU B O 1
ATOM 1426 N N . GLN B 1 71 ? 0.021 -13.797 -13.93 1 94.69 71 GLN B N 1
ATOM 1427 C CA . GLN B 1 71 ? 0.789 -13.328 -15.078 1 94.69 71 GLN B CA 1
ATOM 1428 C C . GLN B 1 71 ? 2.238 -13.797 -15 1 94.69 71 GLN B C 1
ATOM 1430 O O . GLN B 1 71 ? 2.752 -14.398 -15.945 1 94.69 71 GLN B O 1
ATOM 1435 N N . ARG B 1 72 ? 2.906 -13.547 -13.836 1 95.25 72 ARG B N 1
ATOM 1436 C CA . ARG B 1 72 ? 4.266 -14.016 -13.578 1 95.25 72 ARG B CA 1
ATOM 1437 C C . ARG B 1 72 ? 4.645 -13.805 -12.117 1 95.25 72 ARG B C 1
ATOM 1439 O O . ARG B 1 72 ? 3.949 -13.102 -11.383 1 95.25 72 A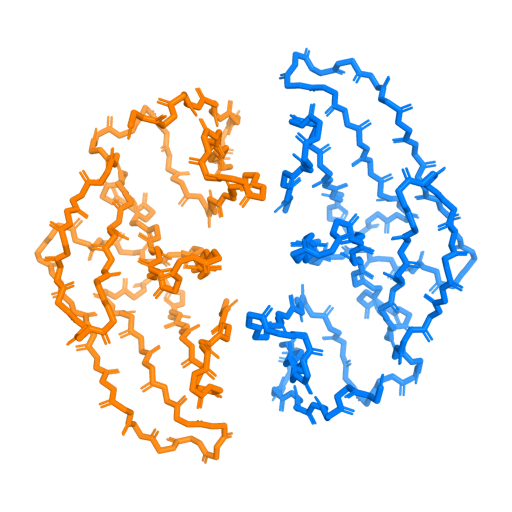RG B O 1
ATOM 1446 N N . ILE B 1 73 ? 5.66 -14.492 -11.75 1 97.25 73 ILE B N 1
ATOM 1447 C CA . ILE B 1 73 ? 6.344 -14.211 -10.492 1 97.25 73 ILE B CA 1
ATOM 1448 C C . ILE B 1 73 ? 7.52 -13.273 -10.734 1 97.25 73 ILE B C 1
ATOM 1450 O O . ILE B 1 73 ? 8.539 -13.68 -11.297 1 97.25 73 ILE B O 1
ATOM 1454 N N . ILE B 1 74 ? 7.406 -12.023 -10.414 1 93.75 74 ILE B N 1
ATOM 1455 C CA . ILE B 1 74 ? 8.336 -10.984 -10.836 1 93.75 74 ILE B CA 1
ATOM 1456 C C . ILE B 1 74 ? 9.594 -11.039 -9.969 1 93.75 74 ILE B C 1
ATOM 1458 O O . ILE B 1 74 ? 10.68 -10.656 -10.414 1 93.75 74 ILE B O 1
ATOM 1462 N N . PHE B 1 75 ? 9.461 -11.375 -8.758 1 92.75 75 PHE B N 1
ATOM 1463 C CA . PHE B 1 75 ? 10.586 -11.625 -7.863 1 92.75 75 PHE B CA 1
ATOM 1464 C C . PHE B 1 75 ? 10.492 -13.016 -7.25 1 92.75 75 PHE B C 1
ATOM 1466 O O . PHE B 1 75 ? 9.492 -13.352 -6.613 1 92.75 75 PHE B O 1
ATOM 1473 N N . ASP B 1 76 ? 11.445 -13.711 -7.594 1 94.62 76 ASP B N 1
ATOM 1474 C CA . ASP B 1 76 ? 11.555 -15.062 -7.062 1 94.62 76 ASP B CA 1
ATOM 1475 C C . ASP B 1 76 ? 12.852 -15.25 -6.285 1 94.62 76 ASP B C 1
ATOM 1477 O O . ASP B 1 76 ? 13.898 -14.719 -6.676 1 94.62 76 ASP B O 1
ATOM 1481 N N . ASN B 1 77 ? 12.742 -15.875 -5.109 1 95.94 77 ASN B N 1
ATOM 1482 C CA . ASN B 1 77 ? 13.898 -16.125 -4.258 1 95.94 77 ASN B CA 1
ATOM 1483 C C . ASN B 1 77 ? 14.547 -14.828 -3.779 1 95.94 77 ASN B C 1
ATOM 1485 O O . ASN B 1 77 ? 15.75 -14.633 -3.943 1 95.94 77 ASN B O 1
ATOM 1489 N N . LEU B 1 78 ? 13.781 -13.867 -3.336 1 97.88 78 LEU B N 1
ATOM 1490 C CA . LEU B 1 78 ? 14.289 -12.641 -2.729 1 97.88 78 LEU B CA 1
ATOM 1491 C C . LEU B 1 78 ? 15.211 -12.961 -1.558 1 97.88 78 LEU B C 1
ATOM 1493 O O . LEU B 1 78 ? 15.016 -13.953 -0.854 1 97.88 78 LEU B O 1
ATOM 1497 N N . PRO B 1 79 ? 16.281 -12.156 -1.395 1 97.19 79 PRO B N 1
ATOM 1498 C CA . PRO B 1 79 ? 17.25 -12.398 -0.319 1 97.19 79 PRO B CA 1
ATOM 1499 C C . PRO B 1 79 ? 16.641 -12.219 1.07 1 97.19 79 PRO B C 1
ATOM 1501 O O . PRO B 1 79 ? 17.234 -12.633 2.068 1 97.19 79 PRO B O 1
ATOM 1504 N N . SER B 1 80 ? 15.562 -11.578 1.236 1 97.69 80 SER B N 1
ATOM 1505 C CA . SER B 1 80 ? 14.883 -11.344 2.506 1 97.69 80 SER B CA 1
ATOM 1506 C C . SER B 1 80 ? 13.367 -11.398 2.34 1 97.69 80 SER B C 1
ATOM 1508 O O . SER B 1 80 ? 12.852 -11.297 1.222 1 97.69 80 SER B O 1
ATOM 1510 N N . ARG B 1 81 ? 12.578 -11.57 3.441 1 97.75 81 ARG B N 1
ATOM 1511 C CA . ARG B 1 81 ? 11.133 -11.758 3.434 1 97.75 81 ARG B CA 1
ATOM 1512 C C . ARG B 1 81 ? 10.414 -10.453 3.094 1 97.75 81 ARG B C 1
ATOM 1514 O O . ARG B 1 81 ? 10.508 -9.477 3.834 1 97.75 81 ARG B O 1
ATOM 1521 N N . PRO B 1 82 ? 9.695 -10.43 1.985 1 97.94 82 PRO B N 1
ATOM 1522 C CA . PRO B 1 82 ? 9.039 -9.188 1.569 1 97.94 82 PRO B CA 1
ATOM 1523 C C . PRO B 1 82 ? 7.746 -8.922 2.334 1 97.94 82 PRO B C 1
ATOM 1525 O O . PRO B 1 82 ? 6.895 -9.812 2.443 1 97.94 82 PRO B O 1
ATOM 1528 N N . TRP B 1 83 ? 7.613 -7.688 2.842 1 95.94 83 TRP B N 1
ATOM 1529 C CA . TRP B 1 83 ? 6.41 -7.223 3.525 1 95.94 83 TRP B CA 1
ATOM 1530 C C . TRP B 1 83 ? 5.477 -6.496 2.559 1 95.94 83 TRP B C 1
ATOM 1532 O O . TRP B 1 83 ? 4.254 -6.578 2.689 1 95.94 83 TRP B O 1
ATOM 1542 N N . CYS B 1 84 ? 6.121 -5.762 1.618 1 96.62 84 CYS B N 1
ATOM 1543 C CA . CYS B 1 84 ? 5.352 -4.926 0.706 1 96.62 84 CYS B CA 1
ATOM 1544 C C . CYS B 1 84 ? 6.156 -4.602 -0.549 1 96.62 84 CYS B C 1
ATOM 1546 O O . CYS B 1 84 ? 7.375 -4.785 -0.573 1 96.62 84 CYS B O 1
ATOM 1548 N N . VAL B 1 85 ? 5.465 -4.156 -1.589 1 97.31 85 VAL B N 1
ATOM 1549 C CA . VAL B 1 85 ? 6.074 -3.711 -2.838 1 97.31 85 VAL B CA 1
ATOM 1550 C C . VAL B 1 85 ? 5.355 -2.465 -3.348 1 97.31 85 VAL B C 1
ATOM 1552 O O . VAL B 1 85 ? 4.137 -2.334 -3.193 1 97.31 85 VAL B O 1
ATOM 1555 N N . SER B 1 86 ? 6.098 -1.562 -3.844 1 95.81 86 SER B N 1
ATOM 1556 C CA . SER B 1 86 ? 5.574 -0.323 -4.41 1 95.81 86 SER B CA 1
ATOM 1557 C C . SER B 1 86 ? 6.254 0.01 -5.734 1 95.81 86 SER B C 1
ATOM 1559 O O . SER B 1 86 ? 7.391 -0.405 -5.977 1 95.81 86 SER B O 1
ATOM 1561 N N . PHE B 1 87 ? 5.543 0.762 -6.566 1 93.88 87 PHE B N 1
ATOM 1562 C CA . PHE B 1 87 ? 6.023 1.144 -7.891 1 93.88 87 PHE B CA 1
ATOM 1563 C C . PHE B 1 87 ? 5.871 2.643 -8.109 1 93.88 87 PHE B C 1
ATOM 1565 O O . PHE B 1 87 ? 4.91 3.25 -7.633 1 93.88 87 PHE B O 1
ATOM 1572 N N . ASN B 1 88 ? 6.812 3.117 -8.852 1 90.94 88 ASN B N 1
ATOM 1573 C CA . ASN B 1 88 ? 6.574 4.492 -9.281 1 90.94 88 ASN B CA 1
ATOM 1574 C C . ASN B 1 88 ? 5.5 4.559 -10.367 1 90.94 88 ASN B C 1
ATOM 1576 O O . ASN B 1 88 ? 5.059 3.525 -10.875 1 90.94 88 ASN B O 1
ATOM 1580 N N . LYS B 1 89 ? 5.055 5.754 -10.656 1 85.94 89 LYS B N 1
ATOM 1581 C CA . LYS B 1 89 ? 3.904 6.008 -11.516 1 85.94 89 LYS B CA 1
ATOM 1582 C C . LYS B 1 89 ? 4.035 5.262 -12.844 1 85.94 89 LYS B C 1
ATOM 1584 O O . LYS B 1 89 ? 3.057 4.711 -13.352 1 85.94 89 LYS B O 1
ATOM 1589 N N . HIS B 1 90 ? 5.156 5.117 -13.422 1 85.31 90 HIS B N 1
ATOM 1590 C CA . HIS B 1 90 ? 5.312 4.531 -14.75 1 85.31 90 HIS B CA 1
ATOM 1591 C C . HIS B 1 90 ? 5.688 3.057 -14.664 1 85.31 90 HIS B C 1
ATOM 1593 O O . HIS B 1 90 ? 5.805 2.379 -15.688 1 85.31 90 HIS B O 1
ATOM 1599 N N . GLY B 1 91 ? 5.797 2.578 -13.43 1 87.69 91 GLY B N 1
ATOM 1600 C CA . GLY B 1 91 ? 6.066 1.163 -13.227 1 87.69 91 GLY B CA 1
ATOM 1601 C C . GLY B 1 91 ? 7.496 0.776 -13.57 1 87.69 91 GLY B C 1
ATOM 1602 O O . GLY B 1 91 ? 7.824 -0.411 -13.625 1 87.69 91 GLY B O 1
ATOM 1603 N N . GLY B 1 92 ? 8.312 1.694 -13.844 1 88.56 92 GLY B N 1
ATOM 1604 C CA . GLY B 1 92 ? 9.695 1.416 -14.219 1 88.56 92 GLY B CA 1
ATOM 1605 C C . GLY B 1 92 ? 10.586 1.118 -13.023 1 88.56 92 GLY B C 1
ATOM 1606 O O . GLY B 1 92 ? 11.703 0.625 -13.188 1 88.56 92 GLY B O 1
ATOM 1607 N N . LYS B 1 93 ? 10.164 1.49 -11.828 1 91.62 93 LYS B N 1
ATOM 1608 C CA . LYS B 1 93 ? 10.906 1.236 -10.602 1 91.62 93 LYS B CA 1
ATOM 1609 C C . LYS B 1 93 ? 10.031 0.537 -9.562 1 91.62 93 LYS B C 1
ATOM 1611 O O . LYS B 1 93 ? 8.914 0.972 -9.289 1 91.62 93 LYS B O 1
ATOM 1616 N N . ALA B 1 94 ? 10.539 -0.618 -9.055 1 94.88 94 ALA B N 1
ATOM 1617 C CA . ALA B 1 94 ? 9.906 -1.336 -7.957 1 94.88 94 ALA B CA 1
ATOM 1618 C C . ALA B 1 94 ? 10.742 -1.259 -6.688 1 94.88 94 ALA B C 1
ATOM 1620 O O . ALA B 1 94 ? 11.977 -1.369 -6.742 1 94.88 94 ALA B O 1
ATOM 1621 N N . VAL B 1 95 ? 10.148 -1.03 -5.602 1 96.44 95 VAL B N 1
ATOM 1622 C CA . VAL B 1 95 ? 10.805 -1.059 -4.301 1 96.44 95 VAL B CA 1
ATOM 1623 C C . VAL B 1 95 ? 10.109 -2.066 -3.389 1 96.44 95 VAL B C 1
ATOM 1625 O O . VAL B 1 95 ? 8.891 -2.049 -3.254 1 96.44 95 VAL B O 1
ATOM 1628 N N . ILE B 1 96 ? 10.844 -2.93 -2.809 1 97.44 96 ILE B N 1
ATOM 1629 C CA . ILE B 1 96 ? 10.336 -3.982 -1.937 1 97.44 96 ILE B CA 1
ATOM 1630 C C . ILE B 1 96 ? 10.828 -3.748 -0.508 1 97.44 96 ILE B C 1
ATOM 1632 O O . ILE B 1 96 ? 12.031 -3.615 -0.27 1 97.44 96 ILE B O 1
ATOM 1636 N N . GLY B 1 97 ? 9.883 -3.582 0.438 1 96.31 97 GLY B N 1
ATOM 1637 C CA . GLY B 1 97 ? 10.227 -3.564 1.852 1 96.31 97 GLY B CA 1
ATOM 1638 C C . GLY B 1 97 ? 10.336 -4.953 2.455 1 96.31 97 GLY B C 1
ATOM 1639 O O . GLY B 1 97 ? 9.359 -5.707 2.473 1 96.31 97 GLY B O 1
ATOM 1640 N N . CYS B 1 98 ? 11.539 -5.277 2.967 1 96.94 98 CYS B N 1
ATOM 1641 C CA . CYS B 1 98 ? 11.789 -6.602 3.527 1 96.94 98 CYS B CA 1
ATOM 1642 C C . CYS B 1 98 ? 12.008 -6.523 5.035 1 96.94 98 CYS B C 1
ATOM 1644 O O . CYS B 1 98 ? 11.984 -5.438 5.613 1 96.94 98 CYS B O 1
ATOM 1646 N N . SER B 1 99 ? 12.125 -7.664 5.652 1 95.69 99 SER B N 1
ATOM 1647 C CA . SER B 1 99 ? 12.227 -7.77 7.102 1 95.69 99 SER B CA 1
ATOM 1648 C C . SER B 1 99 ? 13.445 -7.02 7.625 1 95.69 99 SER B C 1
ATOM 1650 O O . SER B 1 99 ? 13.438 -6.504 8.742 1 95.69 99 SER B O 1
ATOM 1652 N N . ASP B 1 100 ? 14.477 -6.832 6.711 1 94.75 100 ASP B N 1
ATOM 1653 C CA . ASP B 1 100 ? 15.719 -6.297 7.246 1 94.75 100 ASP B CA 1
ATOM 1654 C C . ASP B 1 100 ? 16.312 -5.242 6.312 1 94.75 100 ASP B C 1
ATOM 1656 O O . ASP B 1 100 ? 17.312 -4.605 6.641 1 94.75 100 ASP B O 1
ATOM 1660 N N . LYS B 1 101 ? 15.719 -5.125 5.121 1 94.31 101 LYS B N 1
ATOM 1661 C CA . LYS B 1 101 ? 16.266 -4.18 4.152 1 94.31 101 LYS B CA 1
ATOM 1662 C C . LYS B 1 101 ? 15.203 -3.76 3.137 1 94.31 101 LYS B C 1
ATOM 1664 O O . LYS B 1 101 ? 14.086 -4.277 3.15 1 94.31 101 LYS B O 1
ATOM 1669 N N . VAL B 1 102 ? 15.508 -2.785 2.365 1 95.81 102 VAL B N 1
ATOM 1670 C CA . VAL B 1 102 ? 14.719 -2.336 1.223 1 95.81 102 VAL B CA 1
ATOM 1671 C C . VAL B 1 102 ? 15.469 -2.631 -0.074 1 95.81 102 VAL B C 1
ATOM 1673 O O . VAL B 1 102 ? 16.672 -2.393 -0.168 1 95.81 102 VAL B O 1
ATOM 1676 N N . LEU B 1 103 ? 14.742 -3.219 -1.017 1 95.69 103 LEU B N 1
ATOM 1677 C CA . LEU B 1 103 ? 15.32 -3.545 -2.316 1 95.69 103 LEU B CA 1
ATOM 1678 C C . LEU B 1 103 ? 14.695 -2.693 -3.416 1 95.69 103 LEU B C 1
ATOM 1680 O O . LEU B 1 103 ? 13.492 -2.41 -3.383 1 95.69 103 LEU B O 1
ATOM 1684 N N . SER B 1 104 ? 15.555 -2.262 -4.324 1 94.88 104 SER B N 1
ATOM 1685 C CA . SER B 1 104 ? 15.078 -1.533 -5.496 1 94.88 104 SER B CA 1
ATOM 1686 C C . SER B 1 104 ? 15.445 -2.264 -6.785 1 94.88 104 SER B C 1
ATOM 1688 O O . SER B 1 104 ? 16.547 -2.793 -6.914 1 94.88 104 SER B O 1
ATOM 1690 N N . TYR B 1 105 ? 14.43 -2.344 -7.691 1 94.44 105 TYR B N 1
ATOM 1691 C CA . TYR B 1 105 ? 14.625 -3.02 -8.969 1 94.44 105 TYR B CA 1
ATOM 1692 C C . TYR B 1 105 ? 14.133 -2.148 -10.125 1 94.44 105 TYR B C 1
ATOM 1694 O O . TYR B 1 105 ? 13.102 -1.481 -10.016 1 94.44 105 TYR B O 1
ATOM 1702 N N . ASP B 1 106 ? 14.922 -2.115 -11.234 1 92.44 106 ASP B N 1
ATOM 1703 C CA . ASP B 1 106 ? 14.422 -1.551 -12.492 1 92.44 106 ASP B CA 1
ATOM 1704 C C . ASP B 1 106 ? 13.562 -2.559 -13.242 1 92.44 106 ASP B C 1
ATOM 1706 O O . ASP B 1 106 ? 14.023 -3.654 -13.57 1 92.44 106 ASP B O 1
ATOM 1710 N N . MET B 1 107 ? 12.305 -2.064 -13.461 1 88.44 107 MET B N 1
ATOM 1711 C CA . MET B 1 107 ? 11.359 -2.951 -14.141 1 88.44 107 MET B CA 1
ATOM 1712 C C . MET B 1 107 ? 11.484 -2.818 -15.656 1 88.44 107 MET B C 1
ATOM 1714 O O . MET B 1 107 ? 11.734 -1.728 -16.172 1 88.44 107 MET B O 1
ATOM 1718 N N . LYS B 1 108 ? 11.781 -3.916 -16.484 1 70.81 108 LYS B N 1
ATOM 1719 C CA . LYS B 1 108 ? 11.945 -3.941 -17.938 1 70.81 108 LYS B CA 1
ATOM 1720 C C . LYS B 1 108 ? 10.594 -3.916 -18.641 1 70.81 108 LYS B C 1
ATOM 1722 O O . LYS B 1 108 ? 9.602 -4.426 -18.125 1 70.81 108 LYS B O 1
#